Protein AF-A0A3D5BSY5-F1 (afdb_monomer)

Secondary structure (DSSP, 8-state):
--HHHHHHHHHHHHHHHHHHHHHHHTPPP---EE--HHHHHHHHHTT-EEEEEEETTEEEEEETTS-EEEEE----TTHHHHHHHTT-EEEE-------HHHHHHHHHHHHHHHHHHHHHHHHHHHTTTTTTTTTTS-------TTS----GGG--S-HHHHHHHHHHHHHHH-HHHHHHTTPPPP-------STTSSHHHHHHHH-

Radius of gyration: 44.7 Å; Cα contacts (8 Å, |Δi|>4): 140; chains: 1; bounding box: 75×41×116 Å

Nearest PDB structures (foldseek):
  2muy-assembly1_A  TM=9.329E-01  e=2.131E-08  Escherichia coli
  7vhp-assembly1_t  TM=9.626E-01  e=2.340E-07  Escherichia coli
  9cz2-assembly1_I  TM=8.989E-01  e=2.741E-06  Escherichia coli BL21
  7wi3-assembly1_r  TM=7.839E-01  e=9.117E-07  Escherichia coli K-12
  7wi3-assembly1_U  TM=8.131E-01  e=9.117E-07  Escherichia coli K-12

pLDDT: mean 80.89, std 10.86, range [51.25, 92.56]

Mean predicted aligned error: 18.18 Å

Solvent-accessible surface area (backbone atoms only — not comparable to full-atom values): 12546 Å² total; per-residue (Å²): 128,56,72,67,56,54,51,51,54,52,51,53,50,51,53,50,50,50,54,52,50,48,56,66,72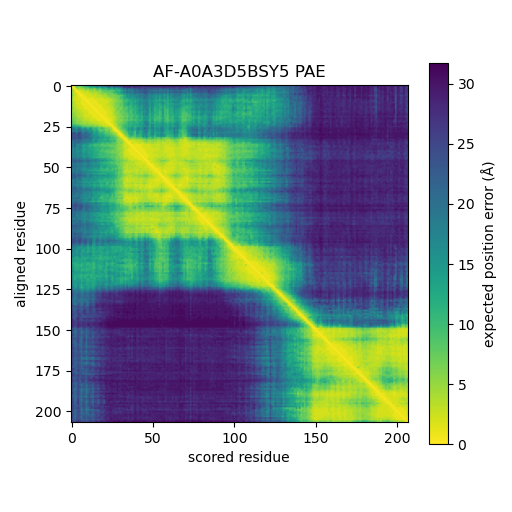,61,59,74,76,79,73,51,56,76,41,54,51,69,56,46,54,51,37,39,76,69,58,42,39,50,36,38,38,42,34,85,54,42,35,38,32,33,32,74,84,74,46,55,35,29,33,54,56,91,78,61,88,61,51,62,61,53,36,56,75,50,71,29,46,78,44,83,44,78,68,81,70,70,55,66,67,58,55,48,48,65,67,40,45,65,56,53,50,49,50,50,53,50,51,54,48,52,58,52,47,70,77,46,65,64,65,75,73,50,77,78,60,78,86,72,76,79,77,64,92,81,74,75,87,50,44,72,84,79,57,80,97,50,65,69,64,48,54,58,49,4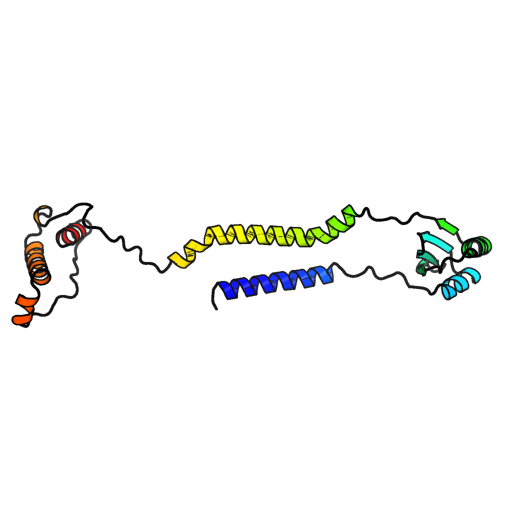8,52,52,49,49,43,72,76,42,48,70,68,43,49,76,74,70,50,79,83,81,90,75,84,86,85,84,78,66,91,88,73,47,61,71,56,54,57,48,30,74,107

Foldseek 3Di:
DPPVVVVVVVVVVVVVVLVVVVVVVPDPDPAQAEDEPVRVLVCLVVLQWAEWEDEPQKIWGAGPVRGIYIYGDPPDPCVVVSNVVSVHHYDYDYHPPPPVVVVVCVVCVSVVVVVVVVVVVVVVCVVVVPPVVCPPDDPPPPPDPPPDQQAPVNADDPVVVVVVLVVLLVCVVCVVVQVVVVHDRDPDDDDDDDPPNCPVSVVSNSD

Sequence (207 aa):
MNSFSKNLVLWAAICMVMIVLFNLFNQPPVPPNDLNYTEFLTKVRQGEVTSVKIQGSRITGVLVNDQRFSSYSPNDPTLVDTLVKNNVQVKAEPEEDAPWYMTVLISWFPMLLLIGVWIFFMRQMQGGGGKAMSFGRSRAKMVTQEETKVTFADVAGVDEAKEELQEIVDFLSNPKKFTRLGGRIPKGVLLVGGPGTGKTLLARAVA

Structure (mmCIF, N/CA/C/O backbone):
data_AF-A0A3D5BSY5-F1
#
_entry.id   AF-A0A3D5BSY5-F1
#
loop_
_atom_site.group_PDB
_atom_site.id
_atom_site.type_symbol
_atom_site.label_atom_id
_atom_site.label_alt_id
_atom_site.label_comp_id
_atom_site.label_asym_id
_atom_site.label_entity_id
_atom_site.label_seq_id
_atom_site.pdbx_PDB_ins_code
_atom_site.Cartn_x
_atom_site.Cartn_y
_atom_site.Cartn_z
_atom_site.occupancy
_atom_site.B_iso_or_equiv
_atom_site.auth_seq_id
_atom_site.auth_comp_id
_atom_site.auth_asym_id
_atom_site.auth_atom_id
_atom_site.pdbx_PDB_model_num
ATOM 1 N N . MET A 1 1 ? 21.288 1.314 -11.456 1.00 56.69 1 MET A N 1
ATOM 2 C CA . MET A 1 1 ? 20.179 0.494 -10.911 1.00 56.69 1 MET A CA 1
ATOM 3 C C . MET A 1 1 ? 19.213 0.137 -12.024 1.00 56.69 1 MET A C 1
ATOM 5 O O . MET A 1 1 ? 18.631 1.042 -12.616 1.00 56.69 1 MET A O 1
ATOM 9 N N . ASN A 1 2 ? 19.089 -1.161 -12.317 1.00 66.00 2 ASN A N 1
ATOM 10 C CA . ASN A 1 2 ? 18.146 -1.712 -13.293 1.00 66.00 2 ASN A CA 1
ATOM 11 C C . ASN A 1 2 ? 16.730 -1.176 -13.024 1.00 66.00 2 ASN A C 1
ATOM 13 O O . ASN A 1 2 ? 16.340 -1.050 -11.862 1.00 66.00 2 ASN A O 1
ATOM 17 N N . SER A 1 3 ? 15.948 -0.887 -14.063 1.00 69.19 3 SER A N 1
ATOM 18 C CA . SER A 1 3 ? 14.538 -0.467 -13.932 1.00 69.19 3 SER A CA 1
ATOM 19 C C . SER A 1 3 ? 13.733 -1.403 -13.020 1.00 69.19 3 SER A C 1
ATOM 21 O O . SER A 1 3 ? 12.944 -0.943 -12.202 1.00 69.19 3 SER A O 1
ATOM 23 N N . PHE A 1 4 ? 14.041 -2.701 -13.067 1.00 68.56 4 PHE A N 1
ATOM 24 C CA . PHE A 1 4 ? 13.512 -3.714 -12.157 1.00 68.56 4 PHE A CA 1
ATOM 25 C C . PHE A 1 4 ? 13.823 -3.427 -10.676 1.00 68.56 4 PHE A C 1
ATOM 27 O O . PHE A 1 4 ? 12.914 -3.393 -9.855 1.00 68.56 4 PHE A O 1
ATOM 34 N N . SER A 1 5 ? 15.085 -3.134 -10.336 1.00 76.31 5 SER A N 1
ATOM 35 C CA . SER A 1 5 ? 15.493 -2.779 -8.963 1.00 76.31 5 SER A CA 1
ATOM 36 C C . SER A 1 5 ? 14.854 -1.478 -8.463 1.00 76.31 5 SER A C 1
ATOM 38 O O . SER A 1 5 ? 14.483 -1.398 -7.299 1.00 76.31 5 SER A O 1
ATOM 40 N N . LYS A 1 6 ? 14.658 -0.476 -9.334 1.00 75.38 6 LYS A N 1
ATOM 41 C CA . LYS A 1 6 ? 13.970 0.776 -8.968 1.00 75.38 6 LYS A CA 1
ATOM 42 C C . LYS A 1 6 ? 12.489 0.542 -8.658 1.00 75.38 6 LYS A C 1
ATOM 44 O O . LYS A 1 6 ? 11.998 1.055 -7.659 1.00 75.38 6 LYS A O 1
ATOM 49 N N . ASN A 1 7 ? 11.807 -0.271 -9.465 1.00 76.31 7 ASN A N 1
ATOM 50 C CA . ASN A 1 7 ? 10.413 -0.639 -9.216 1.00 76.31 7 ASN A CA 1
ATOM 51 C C . ASN A 1 7 ? 10.279 -1.489 -7.947 1.00 76.31 7 ASN A C 1
ATOM 53 O O . ASN A 1 7 ? 9.371 -1.258 -7.159 1.00 76.31 7 ASN A O 1
ATOM 57 N N . LEU A 1 8 ? 11.202 -2.424 -7.712 1.00 83.00 8 LEU A N 1
ATOM 58 C CA . LEU A 1 8 ? 11.186 -3.284 -6.528 1.00 83.00 8 LEU A CA 1
ATOM 59 C C . LEU A 1 8 ? 11.386 -2.484 -5.233 1.00 83.00 8 LEU A C 1
ATOM 61 O O . LEU A 1 8 ? 10.658 -2.698 -4.270 1.00 83.00 8 LEU A O 1
ATOM 65 N N . VAL A 1 9 ? 12.308 -1.515 -5.226 1.00 86.88 9 VAL A N 1
ATOM 66 C CA . VAL A 1 9 ? 12.510 -0.607 -4.083 1.00 86.88 9 VAL A CA 1
ATOM 67 C C . VAL A 1 9 ? 11.277 0.267 -3.837 1.00 86.88 9 VAL A C 1
ATOM 69 O O . VAL A 1 9 ? 10.884 0.454 -2.689 1.00 86.88 9 VAL A O 1
ATOM 72 N N . LEU A 1 10 ? 10.630 0.762 -4.897 1.00 81.44 10 LEU A N 1
ATOM 73 C CA . LEU A 1 10 ? 9.413 1.569 -4.782 1.00 81.44 10 LEU A CA 1
ATOM 74 C C . LEU A 1 10 ? 8.240 0.748 -4.214 1.00 81.44 10 LEU A C 1
ATOM 76 O O . LEU A 1 10 ? 7.544 1.218 -3.318 1.00 81.44 10 LEU A O 1
ATOM 80 N N . TRP A 1 11 ? 8.072 -0.504 -4.650 1.00 78.12 11 TRP A N 1
ATOM 81 C CA . TRP A 1 11 ? 7.083 -1.429 -4.084 1.00 78.12 11 TRP A CA 1
ATOM 82 C C . TRP A 1 11 ? 7.377 -1.798 -2.629 1.00 78.12 11 TRP A C 1
ATOM 84 O O . TRP A 1 11 ? 6.464 -1.798 -1.806 1.00 78.12 11 TRP A O 1
ATOM 94 N N . ALA A 1 12 ? 8.642 -2.056 -2.288 1.00 85.31 12 ALA A N 1
ATOM 95 C CA . ALA A 1 12 ? 9.046 -2.323 -0.910 1.00 85.31 12 ALA A CA 1
ATOM 96 C C . ALA A 1 12 ? 8.740 -1.129 0.011 1.00 85.31 12 ALA A C 1
ATOM 98 O O . ALA A 1 12 ? 8.243 -1.326 1.118 1.00 85.31 12 ALA A O 1
ATOM 99 N N . ALA A 1 13 ? 8.958 0.101 -0.466 1.00 87.25 13 ALA A N 1
ATOM 100 C CA . ALA A 1 13 ? 8.621 1.317 0.269 1.00 87.25 13 ALA A CA 1
ATOM 101 C C . ALA A 1 13 ? 7.104 1.475 0.477 1.00 87.25 13 ALA A C 1
ATOM 103 O O . ALA A 1 13 ? 6.673 1.768 1.588 1.00 87.25 13 ALA A O 1
ATOM 104 N N . ILE A 1 14 ? 6.285 1.224 -0.552 1.00 86.62 14 ILE A N 1
ATOM 105 C CA . ILE A 1 14 ? 4.817 1.277 -0.432 1.00 86.62 14 ILE A CA 1
ATOM 106 C C . ILE A 1 14 ? 4.309 0.233 0.569 1.00 86.62 14 ILE A C 1
ATOM 108 O O . ILE A 1 14 ? 3.511 0.567 1.443 1.00 86.62 14 ILE A O 1
ATOM 112 N N . CYS A 1 15 ? 4.789 -1.012 0.485 1.00 85.38 15 CYS A N 1
ATOM 113 C CA . CYS A 1 15 ? 4.416 -2.066 1.430 1.00 85.38 15 CYS A CA 1
ATOM 114 C C . CYS A 1 15 ? 4.824 -1.713 2.865 1.00 85.38 15 CYS A C 1
ATOM 116 O O . CYS A 1 15 ? 4.037 -1.900 3.788 1.00 85.38 15 CYS A O 1
ATOM 118 N N . MET A 1 16 ? 6.024 -1.159 3.053 1.00 90.00 16 MET A N 1
ATOM 119 C CA . MET A 1 16 ? 6.510 -0.721 4.361 1.00 90.00 16 MET A CA 1
ATOM 120 C C . MET A 1 16 ? 5.631 0.391 4.947 1.00 90.00 16 MET A C 1
ATOM 122 O O . MET A 1 16 ? 5.203 0.284 6.094 1.00 90.00 16 MET A O 1
ATOM 126 N N . VAL A 1 17 ? 5.265 1.397 4.146 1.00 90.19 17 VAL A N 1
ATOM 127 C CA . VAL A 1 17 ? 4.340 2.464 4.565 1.00 90.19 17 VAL A CA 1
ATOM 128 C C . VAL A 1 17 ? 2.963 1.899 4.916 1.00 90.19 17 VAL A C 1
ATOM 130 O O . VAL A 1 17 ? 2.385 2.291 5.924 1.00 90.19 17 VAL A O 1
ATOM 133 N N . MET A 1 18 ? 2.447 0.947 4.139 1.00 83.50 18 MET A N 1
ATOM 134 C CA . MET A 1 18 ? 1.165 0.297 4.420 1.00 83.50 18 MET A CA 1
ATOM 135 C C . MET A 1 18 ? 1.178 -0.526 5.708 1.00 83.50 18 MET A C 1
ATOM 137 O O . MET A 1 18 ? 0.215 -0.464 6.461 1.00 83.50 18 MET A O 1
ATOM 141 N N . ILE A 1 19 ? 2.267 -1.236 6.014 1.00 86.06 19 ILE A N 1
ATOM 142 C CA . ILE A 1 19 ? 2.417 -1.971 7.282 1.00 86.06 19 ILE A CA 1
ATOM 143 C C . ILE A 1 19 ? 2.477 -1.006 8.471 1.00 86.06 19 ILE A C 1
ATOM 145 O O . ILE A 1 19 ? 1.885 -1.278 9.517 1.00 86.06 19 ILE A O 1
ATOM 149 N N . VAL A 1 20 ? 3.171 0.124 8.320 1.00 87.56 20 VAL A N 1
ATOM 150 C CA . VAL A 1 20 ? 3.254 1.163 9.358 1.00 87.56 20 VAL A CA 1
ATOM 151 C C . VAL A 1 20 ? 1.894 1.818 9.575 1.00 87.56 20 VAL A C 1
ATOM 153 O O . VAL A 1 20 ? 1.460 1.941 10.716 1.00 87.56 20 VAL A O 1
ATOM 156 N N . LEU A 1 21 ? 1.190 2.183 8.500 1.00 83.69 21 LEU A N 1
ATOM 157 C CA . LEU A 1 21 ? -0.167 2.717 8.588 1.00 83.69 21 LEU A CA 1
ATOM 158 C C . LEU A 1 21 ? -1.120 1.697 9.203 1.00 83.69 21 LEU A C 1
ATOM 160 O O . LEU A 1 21 ? -1.884 2.052 10.090 1.00 83.69 21 LEU A O 1
ATOM 164 N N . PHE A 1 22 ? -1.039 0.430 8.802 1.00 81.88 22 PHE A N 1
ATOM 165 C CA . PHE A 1 22 ? -1.844 -0.627 9.398 1.00 81.88 22 PHE A CA 1
ATOM 166 C C . PHE A 1 22 ? -1.589 -0.728 10.902 1.00 81.88 22 PHE A C 1
ATOM 168 O O . PHE A 1 22 ? -2.543 -0.700 11.663 1.00 81.88 22 PHE A O 1
ATOM 175 N N . ASN A 1 23 ? -0.331 -0.738 11.353 1.00 82.31 23 ASN A N 1
ATOM 176 C CA . ASN A 1 23 ? -0.006 -0.733 12.785 1.00 82.31 23 ASN A CA 1
ATOM 177 C C . ASN A 1 23 ? -0.490 0.532 13.509 1.00 82.31 23 ASN A C 1
ATOM 179 O O . ASN A 1 23 ? -0.872 0.456 14.673 1.00 82.31 23 ASN A O 1
ATOM 183 N N . LEU A 1 24 ? -0.492 1.684 12.833 1.00 79.56 24 LEU A N 1
ATOM 184 C CA . LEU A 1 24 ? -0.976 2.941 13.403 1.00 79.56 24 LEU A CA 1
ATOM 185 C C . LEU A 1 24 ? -2.503 2.954 13.560 1.00 79.56 24 LEU A C 1
ATOM 187 O O . LEU A 1 24 ? -3.005 3.491 14.542 1.00 79.56 24 LEU A O 1
ATOM 191 N N . PHE A 1 25 ? -3.234 2.355 12.617 1.00 77.38 25 PHE A N 1
ATOM 192 C CA . PHE A 1 25 ? -4.692 2.234 12.671 1.00 77.38 25 PHE A CA 1
ATOM 193 C C . PHE A 1 25 ? -5.167 1.055 13.537 1.00 77.38 25 PHE A C 1
ATOM 195 O O . PHE A 1 25 ? -6.243 1.141 14.120 1.00 77.38 25 PHE A O 1
ATOM 202 N N . ASN A 1 26 ? -4.366 -0.005 13.687 1.00 75.75 26 ASN A N 1
ATOM 203 C CA . ASN A 1 26 ? -4.658 -1.162 14.543 1.00 75.75 26 ASN A CA 1
ATOM 204 C C . ASN A 1 26 ? -4.226 -0.972 16.007 1.00 75.75 26 ASN A C 1
ATOM 206 O O . ASN A 1 26 ? -3.948 -1.957 16.694 1.00 75.75 26 ASN A O 1
ATOM 210 N N . GLN A 1 27 ? -4.170 0.262 16.518 1.00 63.12 27 GLN A N 1
ATOM 211 C CA . GLN A 1 27 ? -3.967 0.454 17.955 1.00 63.12 27 GLN A CA 1
ATOM 212 C C . GLN A 1 27 ? -5.087 -0.276 18.715 1.00 63.12 27 GLN A C 1
ATOM 214 O O . GLN A 1 27 ? -6.262 0.029 18.486 1.00 63.12 27 GLN A O 1
ATOM 219 N N . PRO A 1 28 ? -4.759 -1.246 19.594 1.00 62.03 28 PRO A N 1
ATOM 220 C CA . PRO A 1 28 ? -5.763 -1.887 20.423 1.00 62.03 28 PRO A CA 1
ATOM 221 C C . PRO A 1 28 ? -6.494 -0.791 21.203 1.00 62.03 28 PRO A C 1
ATOM 223 O O . PRO A 1 28 ? -5.818 0.083 21.758 1.00 62.03 28 PRO A O 1
ATOM 226 N N . PRO A 1 29 ? -7.839 -0.786 21.247 1.00 60.00 29 PRO A N 1
ATOM 227 C CA . PRO A 1 29 ? -8.554 0.150 22.099 1.00 60.00 29 PRO A CA 1
ATOM 228 C C . PRO A 1 29 ? -7.995 -0.001 23.512 1.00 60.00 29 PRO A C 1
ATOM 230 O O . PRO A 1 29 ? -7.943 -1.119 24.025 1.00 60.00 29 PRO A O 1
ATOM 233 N N . VAL A 1 30 ? -7.511 1.104 24.094 1.00 58.62 30 VAL A N 1
ATOM 234 C CA . VAL A 1 30 ? -6.933 1.119 25.444 1.00 58.62 30 VAL A CA 1
ATOM 235 C C . VAL A 1 30 ? -7.938 0.424 26.361 1.00 58.62 30 VAL A C 1
ATOM 237 O O . VAL A 1 30 ? -9.058 0.933 26.492 1.00 58.62 30 VAL A O 1
ATOM 240 N N . PRO A 1 31 ? -7.615 -0.759 26.920 1.00 59.62 31 PRO A N 1
ATOM 241 C CA . PRO A 1 31 ? -8.581 -1.476 27.724 1.00 59.62 31 PRO A CA 1
ATOM 242 C C . PRO A 1 31 ? -8.974 -0.575 28.902 1.00 59.62 31 PRO A C 1
ATOM 244 O O . PRO A 1 31 ? -8.095 0.046 29.512 1.00 59.62 31 PRO A O 1
ATOM 247 N N . PRO A 1 32 ? -10.280 -0.446 29.207 1.00 63.25 32 PRO A N 1
ATOM 248 C CA . PRO A 1 32 ? -10.714 0.184 30.446 1.00 63.25 32 PRO A CA 1
ATOM 249 C C . PRO A 1 32 ? -9.963 -0.474 31.597 1.00 63.25 32 PRO A C 1
ATOM 251 O O . PRO A 1 32 ? -9.750 -1.682 31.539 1.00 63.25 32 PRO A O 1
ATOM 254 N N . ASN A 1 33 ? -9.582 0.315 32.601 1.00 76.94 33 ASN A N 1
ATOM 255 C CA . ASN A 1 33 ? -8.790 -0.106 33.756 1.00 76.94 33 ASN A CA 1
ATOM 256 C C . ASN A 1 33 ? -9.142 -1.550 34.180 1.00 76.94 33 ASN A C 1
ATOM 258 O O . ASN A 1 33 ? -10.259 -1.795 34.650 1.00 76.94 33 ASN A O 1
ATOM 262 N N . ASP A 1 34 ? -8.240 -2.497 33.902 1.00 81.56 34 ASP A N 1
ATOM 263 C CA . ASP A 1 34 ? -8.495 -3.926 34.103 1.00 81.56 34 ASP A CA 1
ATOM 264 C C . ASP A 1 34 ? -8.356 -4.217 35.601 1.00 81.56 34 ASP A C 1
ATOM 266 O O . ASP A 1 34 ? -7.267 -4.152 36.172 1.00 81.56 34 ASP A O 1
ATOM 270 N N . LEU A 1 35 ? -9.486 -4.480 36.254 1.00 86.56 35 LEU A N 1
ATOM 271 C CA . LEU A 1 35 ? -9.564 -4.831 37.665 1.00 86.56 35 LEU A CA 1
ATOM 272 C C . LEU A 1 35 ? -9.595 -6.349 37.808 1.00 86.56 35 LEU A C 1
ATOM 274 O O . LEU A 1 35 ? -10.405 -7.040 37.180 1.00 86.56 35 LEU A O 1
ATOM 278 N N . ASN A 1 36 ? -8.772 -6.869 38.714 1.00 90.19 36 ASN A N 1
ATOM 279 C CA . ASN A 1 36 ? -8.837 -8.272 39.104 1.00 90.19 36 ASN A CA 1
ATOM 280 C C . ASN A 1 36 ? -10.229 -8.608 39.660 1.00 90.19 36 ASN A C 1
ATOM 282 O O . ASN A 1 36 ? -10.836 -7.796 40.359 1.00 90.19 36 ASN A O 1
ATOM 286 N N . TYR A 1 37 ? -10.716 -9.829 39.423 1.00 88.50 37 TYR A N 1
ATOM 287 C CA . TYR A 1 37 ? -12.035 -10.269 39.902 1.00 88.50 37 TYR A CA 1
ATOM 288 C C . TYR A 1 37 ? -12.210 -10.076 41.419 1.00 88.50 37 TYR A C 1
ATOM 290 O O . TYR A 1 37 ? -13.237 -9.590 41.893 1.00 88.50 37 TYR A O 1
ATOM 298 N N . THR A 1 38 ? -11.167 -10.390 42.189 1.00 89.75 38 THR A N 1
ATOM 299 C CA . THR A 1 38 ? -11.141 -10.217 43.647 1.00 89.75 38 THR A CA 1
ATOM 300 C C . THR A 1 38 ? -11.220 -8.748 44.063 1.00 89.75 38 THR A C 1
ATOM 302 O O . THR A 1 38 ? -11.917 -8.406 45.020 1.00 89.75 38 THR A O 1
ATOM 305 N N . GLU A 1 39 ? -10.527 -7.864 43.345 1.00 89.56 39 GLU A N 1
ATOM 306 C CA . GLU A 1 39 ? -10.572 -6.421 43.598 1.00 89.56 39 GLU A CA 1
ATOM 307 C C . GLU A 1 39 ? -11.947 -5.861 43.254 1.00 89.56 39 GLU A C 1
ATOM 309 O O . GLU A 1 39 ? -12.519 -5.116 44.044 1.00 89.56 39 GLU A O 1
ATOM 314 N N . PHE A 1 40 ? -12.526 -6.290 42.132 1.00 90.50 40 PHE A N 1
ATOM 315 C CA . PHE A 1 40 ? -13.895 -5.960 41.760 1.00 90.50 40 PHE A CA 1
ATOM 316 C C . PHE A 1 40 ? -14.893 -6.365 42.853 1.00 90.50 40 PHE A C 1
ATOM 318 O O . PHE A 1 40 ? -15.652 -5.519 43.320 1.00 90.50 40 PHE A O 1
ATOM 325 N N . LEU A 1 41 ? -14.854 -7.613 43.333 1.00 89.56 41 LEU A N 1
ATOM 326 C CA . LEU A 1 41 ? -15.720 -8.064 44.428 1.00 89.56 41 LEU A CA 1
ATOM 327 C C . LEU A 1 41 ? -15.525 -7.240 45.705 1.00 89.56 41 LEU A C 1
ATOM 329 O O . LEU A 1 41 ? -16.490 -6.962 46.417 1.00 89.56 41 LEU A O 1
ATOM 333 N N . THR A 1 42 ? -14.287 -6.842 45.997 1.00 91.12 42 THR A N 1
ATOM 334 C CA . THR A 1 42 ? -13.975 -5.990 47.150 1.00 91.12 42 THR A CA 1
ATOM 335 C C . THR A 1 42 ? -14.628 -4.618 46.999 1.00 91.12 42 THR A C 1
ATOM 337 O O . THR A 1 42 ? -15.328 -4.178 47.909 1.00 91.12 42 THR A O 1
ATOM 340 N N . LYS A 1 43 ? -14.506 -3.993 45.823 1.00 89.50 43 LYS A N 1
ATOM 341 C CA . LYS A 1 43 ? -15.128 -2.699 45.512 1.00 89.50 43 LYS A CA 1
ATOM 342 C C . LYS A 1 43 ? -16.654 -2.750 45.492 1.00 89.50 43 LYS A C 1
ATOM 344 O O . LYS A 1 43 ? -17.306 -1.811 45.940 1.00 89.50 43 LYS A O 1
ATOM 349 N N . VAL A 1 44 ? -17.236 -3.862 45.040 1.00 90.69 44 VAL A N 1
ATOM 350 C CA . VAL A 1 44 ? -18.686 -4.110 45.116 1.00 90.69 44 VAL A CA 1
ATOM 351 C C . VAL A 1 44 ? -19.151 -4.146 46.571 1.00 90.69 44 VAL A C 1
ATOM 353 O O . VAL A 1 44 ? -20.126 -3.487 46.914 1.00 90.69 44 VAL A O 1
ATOM 356 N N . ARG A 1 45 ? -18.437 -4.868 47.446 1.00 89.00 45 ARG A N 1
ATOM 357 C CA . ARG A 1 45 ? -18.760 -4.937 48.885 1.00 89.00 45 ARG A CA 1
ATOM 358 C C . ARG A 1 45 ? -18.550 -3.606 49.608 1.00 89.00 45 ARG A C 1
ATOM 360 O O . ARG A 1 45 ? -19.205 -3.354 50.611 1.00 89.00 45 ARG A O 1
ATOM 367 N N . GLN A 1 46 ? -17.634 -2.775 49.118 1.00 90.12 46 GLN A N 1
ATOM 368 C CA . GLN A 1 46 ? -17.396 -1.420 49.622 1.00 90.12 46 GLN A CA 1
ATOM 369 C C . GLN A 1 46 ? -18.431 -0.401 49.116 1.00 90.12 46 GLN A C 1
ATOM 371 O O . GLN A 1 46 ? -18.415 0.742 49.562 1.00 90.12 46 GLN A O 1
ATOM 376 N N . GLY A 1 47 ? -19.336 -0.791 48.210 1.00 88.00 47 GLY A N 1
ATOM 377 C CA . GLY A 1 47 ? -20.332 0.113 47.630 1.00 88.00 47 GLY A CA 1
ATOM 378 C C . GLY A 1 47 ? -19.748 1.117 46.631 1.00 88.00 47 GLY A C 1
ATOM 379 O O . GLY A 1 47 ? -20.392 2.111 46.315 1.00 88.00 47 GLY A O 1
ATOM 380 N N . GLU A 1 48 ? -18.540 0.872 46.114 1.00 89.75 48 GLU A N 1
ATOM 381 C CA . GLU A 1 48 ? -17.874 1.756 45.147 1.00 89.75 48 GLU A CA 1
ATOM 382 C C . GLU A 1 48 ? -18.358 1.545 43.706 1.00 89.75 48 GLU A C 1
ATOM 384 O O . GLU A 1 48 ? -17.928 2.265 42.807 1.00 89.75 48 GLU A O 1
ATOM 389 N N . VAL A 1 49 ? -19.234 0.568 43.455 1.00 90.75 49 VAL A N 1
ATOM 390 C CA . VAL A 1 49 ? -19.705 0.196 42.113 1.00 90.75 49 VAL A CA 1
ATOM 391 C C . VAL A 1 49 ? -21.172 0.578 41.943 1.00 90.75 49 VAL A C 1
ATOM 393 O O . VAL A 1 49 ? -22.024 0.132 42.703 1.00 90.75 49 VAL A O 1
ATOM 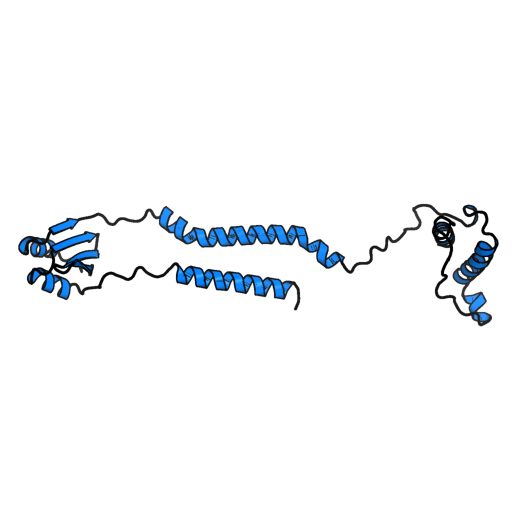396 N N . THR A 1 50 ? -21.480 1.369 40.915 1.00 88.81 50 THR A N 1
ATOM 397 C CA . THR A 1 50 ? -22.843 1.868 40.662 1.00 88.81 50 THR A CA 1
ATOM 398 C C . THR A 1 50 ? -23.609 0.979 39.688 1.00 88.81 50 THR A C 1
ATOM 400 O O . THR A 1 50 ? -24.771 0.639 39.916 1.00 88.81 50 THR A O 1
ATOM 403 N N . SER A 1 51 ? -22.964 0.591 38.588 1.00 88.81 51 SER A N 1
ATOM 404 C CA . SER A 1 51 ? -23.586 -0.243 37.561 1.00 88.81 51 SER A CA 1
ATOM 405 C C . SER A 1 51 ? -22.599 -1.239 36.984 1.00 88.81 51 SER A C 1
ATOM 407 O O . SER A 1 51 ? -21.410 -0.948 36.834 1.00 88.81 51 SER A O 1
ATOM 409 N N . VAL A 1 52 ? -23.116 -2.419 36.664 1.00 90.75 52 VAL A N 1
ATOM 410 C CA . VAL A 1 52 ? -22.368 -3.513 36.065 1.00 90.75 52 VAL A CA 1
ATOM 411 C C . VAL A 1 52 ? -23.145 -4.049 34.874 1.00 90.75 52 VAL A C 1
ATOM 413 O O . VAL A 1 52 ? -24.324 -4.388 34.968 1.00 90.75 52 VAL A O 1
ATOM 416 N N . LYS A 1 53 ? -22.453 -4.149 33.748 1.00 90.38 53 LYS A N 1
ATOM 417 C CA . LYS A 1 53 ? -22.869 -4.865 32.557 1.00 90.38 53 LYS A CA 1
ATOM 418 C C . LYS A 1 53 ? -22.147 -6.201 32.485 1.00 90.38 53 LYS A C 1
ATOM 420 O O . LYS A 1 53 ? -20.919 -6.246 32.570 1.00 90.38 53 LYS A O 1
ATOM 425 N N . ILE A 1 54 ? -22.912 -7.268 32.306 1.00 87.75 54 ILE A N 1
ATOM 426 C CA . ILE A 1 54 ? -22.390 -8.625 32.147 1.00 87.75 54 ILE A CA 1
ATOM 427 C C . ILE A 1 54 ? -22.636 -9.046 30.697 1.00 87.75 54 ILE A C 1
ATOM 429 O O . ILE A 1 54 ? -23.786 -9.056 30.256 1.00 87.75 54 ILE A O 1
ATOM 433 N N . GLN A 1 55 ? -21.554 -9.357 29.980 1.00 87.00 55 GLN A N 1
ATOM 434 C CA . GLN A 1 55 ? -21.540 -9.846 28.599 1.00 87.00 55 GLN A CA 1
ATOM 435 C C . GLN A 1 55 ? -20.697 -11.127 28.557 1.00 87.00 55 GLN A C 1
ATOM 437 O O . GLN A 1 55 ? -19.467 -11.068 28.610 1.00 87.00 55 GLN A O 1
ATOM 442 N N . GLY A 1 56 ? -21.357 -12.289 28.551 1.00 83.44 56 GLY A N 1
ATOM 443 C CA . GLY A 1 56 ? -20.683 -13.589 28.631 1.00 83.44 56 GLY A CA 1
ATOM 444 C C . GLY A 1 56 ? -19.809 -13.709 29.886 1.00 83.44 56 GLY A C 1
ATOM 445 O O . GLY A 1 56 ? -20.316 -13.705 31.007 1.00 83.44 56 GLY A O 1
ATOM 446 N N . SER A 1 57 ? -18.489 -13.798 29.700 1.00 84.88 57 SER A N 1
ATOM 447 C CA . SER A 1 57 ? -17.495 -13.848 30.795 1.00 84.88 57 SER A CA 1
ATOM 448 C C . SER A 1 57 ? -16.919 -12.479 31.185 1.00 84.88 57 SER A C 1
ATOM 450 O O . SER A 1 57 ? -16.234 -12.361 32.209 1.00 84.88 57 SER A O 1
ATOM 452 N N . ARG A 1 58 ? -17.195 -11.440 30.386 1.00 86.75 58 ARG A N 1
ATOM 453 C CA . ARG A 1 58 ? -16.681 -10.084 30.575 1.00 86.75 58 ARG A CA 1
ATOM 454 C C . ARG A 1 58 ? -17.660 -9.239 31.385 1.00 86.75 58 ARG A C 1
ATOM 456 O O . ARG A 1 58 ? -18.849 -9.139 31.085 1.00 86.75 58 ARG A O 1
ATOM 463 N N . ILE A 1 59 ? -17.124 -8.582 32.402 1.00 88.19 59 ILE A N 1
ATOM 464 C CA . ILE A 1 59 ? -17.823 -7.648 33.276 1.00 88.19 59 ILE A CA 1
ATOM 465 C C . ILE A 1 59 ? -17.284 -6.257 32.978 1.00 88.19 59 ILE A C 1
ATOM 467 O O . ILE A 1 59 ? -16.087 -6.008 33.095 1.00 88.19 59 ILE A O 1
ATOM 471 N N . THR A 1 60 ? -18.159 -5.328 32.618 1.00 88.81 60 THR A N 1
ATOM 472 C CA . THR A 1 60 ? -17.799 -3.911 32.513 1.00 88.81 60 THR A CA 1
ATOM 473 C C . THR A 1 60 ? -18.674 -3.104 33.446 1.00 88.81 60 THR A C 1
ATOM 475 O O . THR A 1 60 ? -19.855 -3.390 33.594 1.00 88.81 60 THR A O 1
ATOM 478 N N . GLY A 1 61 ? -18.115 -2.110 34.119 1.00 88.50 61 GLY A N 1
ATOM 479 C CA . GLY A 1 61 ? -18.879 -1.353 35.100 1.00 88.50 61 GLY A CA 1
ATOM 480 C C . GLY A 1 61 ? -18.388 0.066 35.270 1.00 88.50 61 GLY A C 1
ATOM 481 O O . GLY A 1 61 ? -17.346 0.457 34.739 1.00 88.50 61 GLY A O 1
ATOM 482 N N . VAL A 1 62 ? -19.179 0.833 36.010 1.00 89.75 62 VAL A N 1
ATOM 483 C CA . VAL A 1 62 ? -18.876 2.215 36.377 1.00 89.75 62 VAL A CA 1
ATOM 484 C C . VAL A 1 62 ? -18.789 2.295 37.895 1.00 89.75 62 VAL A C 1
ATOM 486 O O . VAL A 1 62 ? -19.702 1.861 38.606 1.00 89.75 62 VAL A O 1
ATOM 489 N N . LEU A 1 63 ? -17.657 2.803 38.373 1.00 89.00 63 LEU A N 1
ATOM 490 C CA . LEU A 1 63 ? -17.427 3.128 39.776 1.00 89.00 63 LEU A CA 1
ATOM 491 C C . LEU A 1 63 ? -18.138 4.441 40.136 1.00 89.00 63 LEU A C 1
ATOM 493 O O . LEU A 1 63 ? -18.431 5.257 39.268 1.00 89.00 63 LEU A O 1
ATOM 497 N N . VAL A 1 64 ? -18.346 4.686 41.427 1.00 88.25 64 VAL A N 1
ATOM 498 C CA . VAL A 1 64 ? -18.962 5.919 41.959 1.00 88.25 64 VAL A CA 1
ATOM 499 C C . VAL A 1 64 ? -18.210 7.193 41.534 1.00 88.25 64 VAL A C 1
ATOM 501 O O . VAL A 1 64 ? -18.787 8.273 41.495 1.00 88.25 64 VAL A O 1
ATOM 504 N N . ASN A 1 65 ? -16.929 7.079 41.178 1.00 87.50 65 ASN A N 1
ATOM 505 C CA . ASN A 1 65 ? -16.087 8.173 40.691 1.00 87.50 65 ASN A CA 1
ATOM 506 C C . ASN A 1 65 ? -16.105 8.350 39.153 1.00 87.50 65 ASN A C 1
ATOM 508 O O . ASN A 1 65 ? -15.164 8.922 38.604 1.00 87.50 65 ASN A O 1
ATOM 512 N N . ASP A 1 66 ? -17.116 7.813 38.462 1.00 84.06 66 ASP A N 1
ATOM 513 C CA . ASP A 1 66 ? -17.256 7.791 36.995 1.00 84.06 66 ASP A CA 1
ATOM 514 C C . ASP A 1 66 ? -16.139 7.045 36.236 1.00 84.06 66 ASP A C 1
ATOM 516 O O . ASP A 1 66 ? -16.080 7.063 35.000 1.00 84.06 66 ASP A O 1
ATOM 520 N N . GLN A 1 67 ? -15.261 6.316 36.935 1.00 86.56 67 GLN A N 1
ATOM 521 C CA . GLN A 1 67 ? -14.249 5.495 36.278 1.00 86.56 67 GLN A CA 1
ATOM 522 C C . GLN A 1 67 ? -14.858 4.197 35.754 1.00 86.56 67 GLN A C 1
ATOM 524 O O . GLN A 1 67 ? -15.509 3.438 36.476 1.00 86.56 67 GLN A O 1
ATOM 529 N N . ARG A 1 68 ? -14.595 3.919 34.475 1.00 89.62 68 ARG A N 1
ATOM 530 C CA . ARG A 1 68 ? -14.962 2.654 33.840 1.00 89.62 68 ARG A CA 1
ATOM 531 C C . ARG A 1 68 ? -13.899 1.610 34.122 1.00 89.62 68 ARG A C 1
ATOM 533 O O . ARG A 1 68 ? -12.708 1.882 33.969 1.00 89.62 68 ARG A O 1
ATOM 540 N N . PHE A 1 69 ? -14.343 0.413 34.464 1.00 88.75 69 PHE A N 1
ATOM 541 C CA . PHE A 1 69 ? -13.466 -0.730 34.656 1.00 88.75 69 PHE A CA 1
ATOM 542 C C . PHE A 1 69 ? -13.941 -1.930 33.849 1.00 88.75 69 PHE A C 1
ATOM 544 O O . PHE A 1 69 ? -15.109 -2.032 33.459 1.00 88.75 69 PHE A O 1
ATOM 551 N N . SER A 1 70 ? -13.004 -2.838 33.620 1.00 89.19 70 SER A N 1
ATOM 552 C CA . SER A 1 70 ? -13.226 -4.131 32.995 1.00 89.19 70 SER A CA 1
ATOM 553 C C . SER A 1 70 ? -12.727 -5.218 33.941 1.00 89.19 70 SER A C 1
ATOM 555 O O . SER A 1 70 ? -11.722 -5.040 34.617 1.00 89.19 70 SER A O 1
ATOM 557 N N . SER A 1 71 ? -13.454 -6.323 34.042 1.00 89.25 71 SER A N 1
ATOM 558 C CA . SER A 1 71 ? -13.048 -7.500 34.803 1.00 89.25 71 SER A CA 1
ATOM 559 C C . SER A 1 71 ? -13.598 -8.758 34.136 1.00 89.25 71 SER A C 1
ATOM 561 O O . SER A 1 71 ? -14.501 -8.686 33.302 1.00 89.25 71 SER A O 1
ATOM 563 N N . TYR A 1 72 ? -13.073 -9.921 34.501 1.00 88.69 72 TYR A N 1
ATOM 564 C CA . TYR A 1 72 ? -13.513 -11.213 33.979 1.00 88.69 72 TYR A CA 1
ATOM 565 C C . TYR A 1 72 ? -13.953 -12.111 35.131 1.00 88.69 72 TYR A C 1
ATOM 567 O O . TYR A 1 72 ? -13.225 -12.255 36.114 1.00 88.69 72 TYR A O 1
ATOM 575 N N . SER A 1 73 ? -15.143 -12.710 35.027 1.00 85.06 73 SER A N 1
ATOM 576 C CA . SER A 1 73 ? -15.635 -13.641 36.049 1.00 85.06 73 SER A CA 1
ATOM 577 C C . SER A 1 73 ? -15.208 -15.074 35.737 1.00 85.06 73 SER A C 1
ATOM 579 O O . SER A 1 73 ? -15.471 -15.552 34.631 1.00 85.06 73 SER A O 1
ATOM 581 N N . PRO A 1 74 ? -14.633 -15.810 36.706 1.00 80.44 74 PRO A N 1
ATOM 582 C CA . PRO A 1 74 ? -14.352 -17.238 36.585 1.00 80.44 74 PRO A CA 1
ATOM 583 C C . PRO A 1 74 ? -15.620 -18.097 36.777 1.00 80.44 74 PRO A C 1
ATOM 585 O O . PRO A 1 74 ? -15.590 -19.099 37.485 1.00 80.44 74 PRO A O 1
ATOM 588 N N . ASN A 1 75 ? -16.732 -17.705 36.143 1.00 79.50 75 ASN A N 1
ATOM 589 C CA . ASN A 1 75 ? -18.026 -18.393 36.174 1.00 79.50 75 ASN A CA 1
ATOM 590 C C . ASN A 1 75 ? -18.560 -18.641 37.602 1.00 79.50 75 ASN A C 1
ATOM 592 O O . ASN A 1 75 ? -18.821 -19.776 37.999 1.00 79.50 75 ASN A O 1
ATOM 596 N N . ASP A 1 76 ? -18.685 -17.566 38.385 1.00 82.50 76 ASP A N 1
ATOM 597 C CA . ASP A 1 76 ? -19.148 -17.600 39.778 1.00 82.50 76 ASP A CA 1
ATOM 598 C C . ASP A 1 76 ? -20.685 -17.471 39.873 1.00 82.50 76 ASP A C 1
ATOM 600 O O . ASP A 1 76 ? -21.228 -16.397 39.584 1.00 82.50 76 ASP A O 1
ATOM 604 N N . PRO A 1 77 ? -21.409 -18.512 40.330 1.00 82.94 77 PRO A N 1
ATOM 605 C CA . PRO A 1 77 ? -22.867 -18.481 40.463 1.00 82.94 77 PRO A CA 1
ATOM 606 C C . PRO A 1 77 ? -23.371 -17.463 41.495 1.00 82.94 77 PRO A C 1
ATOM 608 O O . PRO A 1 77 ? -24.521 -17.040 41.428 1.00 82.94 77 PRO A O 1
ATOM 611 N N . THR A 1 78 ? -22.531 -17.065 42.455 1.00 84.56 78 THR A N 1
ATOM 612 C CA . THR A 1 78 ? -22.916 -16.186 43.575 1.00 84.56 78 THR A CA 1
ATOM 613 C C . THR A 1 78 ? -22.721 -14.699 43.277 1.00 84.56 78 THR A C 1
ATOM 615 O O . THR A 1 78 ? -23.062 -13.831 44.092 1.00 84.56 78 THR A O 1
ATOM 618 N N . LEU A 1 79 ? -22.182 -14.378 42.099 1.00 85.94 79 LEU A N 1
ATOM 619 C CA . LEU A 1 79 ? -21.851 -13.016 41.708 1.00 85.94 79 LEU A CA 1
ATOM 620 C C . LEU A 1 79 ? -23.091 -12.119 41.632 1.00 85.94 79 LEU A C 1
ATOM 622 O O . LEU A 1 79 ? -23.094 -11.018 42.184 1.00 85.94 79 LEU A O 1
ATOM 626 N N . VAL A 1 80 ? -24.149 -12.592 40.970 1.00 85.94 80 VAL A N 1
ATOM 627 C CA . VAL A 1 80 ? -25.388 -11.822 40.786 1.00 85.94 80 VAL A CA 1
ATOM 628 C C . VAL A 1 80 ? -26.037 -11.532 42.138 1.00 85.94 80 VAL A C 1
ATOM 630 O O . VAL A 1 80 ? -26.390 -10.387 42.414 1.00 85.94 80 VAL A O 1
ATOM 633 N N . ASP A 1 81 ? -26.088 -12.527 43.025 1.00 87.06 81 ASP A N 1
ATOM 634 C CA . ASP A 1 81 ? -26.610 -12.363 44.385 1.00 87.06 81 ASP A CA 1
ATOM 635 C C . ASP A 1 81 ? -25.817 -11.321 45.179 1.00 87.06 81 ASP A C 1
ATOM 637 O O . ASP A 1 81 ? -26.390 -10.513 45.911 1.00 87.06 81 ASP A O 1
ATOM 641 N N . THR A 1 82 ? -24.490 -11.315 45.028 1.00 86.06 82 THR A N 1
ATOM 642 C CA . THR A 1 82 ? -23.610 -10.345 45.691 1.00 86.06 82 THR A CA 1
ATOM 643 C C . THR A 1 82 ? -23.838 -8.930 45.159 1.00 86.06 82 THR A C 1
ATOM 645 O O . THR A 1 82 ? -23.862 -7.983 45.944 1.00 86.06 82 THR A O 1
ATOM 648 N N . LEU A 1 83 ? -24.051 -8.769 43.853 1.00 87.62 83 LEU A N 1
ATOM 649 C CA . LEU A 1 83 ? -24.330 -7.472 43.232 1.00 87.62 83 LEU A CA 1
ATOM 650 C C . LEU A 1 83 ? -25.692 -6.914 43.662 1.00 87.62 83 LEU A C 1
ATOM 652 O O . LEU A 1 83 ? -25.780 -5.754 44.063 1.00 87.62 83 LEU A O 1
ATOM 656 N N . VAL A 1 84 ? -26.730 -7.755 43.662 1.00 86.75 84 VAL A N 1
ATOM 657 C CA . VAL A 1 84 ? -28.086 -7.368 44.080 1.00 86.75 84 VAL A CA 1
ATOM 658 C C . VAL A 1 84 ? -28.119 -6.996 45.564 1.00 86.75 84 VAL A C 1
ATOM 660 O O . VAL A 1 84 ? -28.696 -5.971 45.923 1.00 86.75 84 VAL A O 1
ATOM 663 N N . LYS A 1 85 ? -27.440 -7.761 46.434 1.00 89.81 85 LYS A N 1
ATOM 664 C CA . LYS A 1 85 ? -27.335 -7.447 47.873 1.00 89.81 85 LYS A CA 1
ATOM 665 C C . LYS A 1 85 ? -26.665 -6.101 48.156 1.00 89.81 85 LYS A C 1
ATOM 667 O O . LYS A 1 85 ? -26.992 -5.471 49.155 1.00 89.81 85 LYS A O 1
ATOM 672 N N . ASN A 1 86 ? -25.744 -5.667 47.296 1.00 89.00 86 ASN A N 1
ATOM 673 C CA . ASN A 1 86 ? -25.035 -4.391 47.431 1.00 89.00 86 ASN A CA 1
ATOM 674 C C . ASN A 1 86 ? -25.686 -3.252 46.619 1.00 89.00 86 ASN A C 1
ATOM 676 O O . ASN A 1 86 ? -25.055 -2.222 46.411 1.00 89.00 86 ASN A O 1
ATOM 680 N N . ASN A 1 87 ? -26.945 -3.407 46.182 1.00 84.94 87 ASN A N 1
ATOM 681 C CA . ASN A 1 87 ? -27.699 -2.408 45.408 1.00 84.94 87 ASN A CA 1
ATOM 682 C C . ASN A 1 87 ? -27.019 -1.969 44.094 1.00 84.94 87 ASN A C 1
ATOM 684 O O . ASN A 1 87 ? -27.220 -0.847 43.629 1.00 84.94 87 ASN A O 1
ATOM 688 N N . VAL A 1 88 ? -26.231 -2.847 43.472 1.00 89.06 88 VAL A N 1
ATOM 689 C CA . VAL A 1 88 ? -25.591 -2.562 42.183 1.00 89.06 88 VAL A CA 1
ATOM 690 C C . VAL A 1 88 ? -26.583 -2.817 41.049 1.00 89.06 88 VAL A C 1
ATOM 692 O O . VAL A 1 88 ? -27.222 -3.869 40.998 1.00 89.06 88 VAL A O 1
ATOM 695 N N . GLN A 1 89 ? -26.701 -1.883 40.102 1.00 86.25 89 GLN A N 1
ATOM 696 C CA . GLN A 1 89 ? -27.547 -2.088 38.923 1.00 86.25 89 GLN A CA 1
ATOM 697 C C . GLN A 1 89 ? -26.892 -3.090 37.969 1.00 86.25 89 GLN A C 1
ATOM 699 O O . GLN A 1 89 ? -25.844 -2.800 37.388 1.00 86.25 89 GLN A O 1
ATOM 704 N N . VAL A 1 90 ? -27.513 -4.257 37.791 1.00 87.62 90 VAL A N 1
ATOM 705 C CA . VAL A 1 90 ? -27.024 -5.312 36.894 1.00 87.62 90 VAL A CA 1
ATOM 706 C C . VAL A 1 90 ? -27.780 -5.257 35.571 1.00 87.62 90 VAL A C 1
ATOM 708 O O . VAL A 1 90 ? -29.001 -5.403 35.540 1.00 87.62 90 VAL A O 1
ATOM 711 N N . LYS A 1 91 ? -27.051 -5.082 34.467 1.00 87.94 91 LYS A N 1
ATOM 712 C CA . LYS A 1 91 ? -27.588 -5.165 33.107 1.00 87.94 91 LYS A CA 1
ATOM 713 C C . LYS A 1 91 ? -26.948 -6.345 32.377 1.00 87.94 91 LYS A C 1
ATOM 715 O O . LYS A 1 91 ? -25.746 -6.345 32.130 1.00 87.94 91 LYS A O 1
ATOM 720 N N . ALA A 1 92 ? -27.747 -7.348 32.034 1.00 81.94 92 ALA A N 1
ATOM 721 C CA . ALA A 1 92 ? -27.306 -8.432 31.164 1.00 81.94 92 ALA A CA 1
ATOM 722 C C . ALA A 1 92 ? -27.523 -8.011 29.705 1.00 81.94 92 ALA A C 1
ATOM 724 O O . ALA A 1 92 ? -28.648 -7.703 29.311 1.00 81.94 92 ALA A O 1
ATOM 725 N N . GLU A 1 93 ? -26.449 -7.966 28.922 1.00 81.75 93 GLU A N 1
ATOM 726 C CA . GLU A 1 93 ? -26.509 -7.769 27.472 1.00 81.75 93 GLU A CA 1
ATOM 727 C C . GLU A 1 93 ? -25.940 -9.042 26.818 1.00 81.75 93 GLU A C 1
ATOM 729 O O . GLU A 1 93 ? -24.952 -9.584 27.322 1.00 81.75 93 GLU A O 1
ATOM 734 N N . PRO A 1 94 ? -26.562 -9.572 25.747 1.00 75.00 94 PRO A N 1
ATOM 735 C CA . PRO A 1 94 ? -25.950 -10.657 24.987 1.00 75.00 94 PRO A CA 1
ATOM 736 C C . PRO A 1 94 ? -24.590 -10.191 24.449 1.00 75.00 94 PRO A C 1
ATOM 738 O O . PRO A 1 94 ? -24.404 -8.996 24.206 1.00 75.00 94 PRO A O 1
ATOM 741 N N . GLU A 1 95 ? -23.639 -11.114 24.283 1.00 69.69 95 GLU A N 1
ATOM 742 C CA . GLU A 1 95 ? -22.402 -10.802 23.563 1.00 69.69 95 GLU A CA 1
ATOM 743 C C . GLU A 1 95 ? -22.791 -10.283 22.172 1.00 69.69 95 GLU A C 1
ATOM 745 O O . GLU A 1 95 ? -23.434 -10.983 21.387 1.00 69.69 95 GLU A O 1
ATOM 750 N N . GLU A 1 96 ? -22.481 -9.010 21.901 1.00 68.00 96 GLU A N 1
ATOM 751 C CA . GLU A 1 96 ? -22.571 -8.450 20.556 1.00 68.00 96 GLU A CA 1
ATOM 752 C C . GLU A 1 96 ? -21.449 -9.082 19.736 1.00 68.00 96 GLU A C 1
ATOM 754 O O . GLU A 1 96 ? -20.372 -8.512 19.554 1.00 68.00 96 GLU A O 1
ATOM 759 N N . ASP A 1 97 ? -21.701 -10.296 19.254 1.00 67.69 97 ASP A N 1
ATOM 760 C CA . ASP A 1 97 ? -20.900 -10.890 18.204 1.00 67.69 97 ASP A CA 1
ATOM 761 C C . ASP A 1 97 ? -21.059 -9.996 16.980 1.00 67.69 97 ASP A C 1
ATOM 763 O O . ASP A 1 97 ? -22.088 -10.011 16.293 1.00 67.69 97 ASP A O 1
ATOM 767 N N . ALA A 1 98 ? -20.038 -9.177 16.713 1.00 72.75 98 ALA A N 1
ATOM 768 C CA . ALA A 1 98 ? -19.925 -8.504 15.434 1.00 72.75 98 ALA A CA 1
ATOM 769 C C . ALA A 1 98 ? -20.137 -9.578 14.356 1.00 72.75 98 ALA A C 1
ATOM 771 O O . ALA A 1 98 ? -19.425 -10.591 14.376 1.00 72.75 98 ALA A O 1
ATOM 772 N N . PRO A 1 99 ? -21.118 -9.414 13.446 1.00 83.81 99 PRO A N 1
ATOM 773 C CA . PRO A 1 99 ? -21.423 -10.457 12.490 1.00 83.81 99 PRO A CA 1
ATOM 774 C C . PRO A 1 99 ? -20.142 -10.837 11.759 1.00 83.81 99 PRO A C 1
ATOM 776 O O . PRO A 1 99 ? -19.445 -9.962 11.244 1.00 83.81 99 PRO A O 1
ATOM 779 N N . TRP A 1 100 ? -19.802 -12.126 11.748 1.00 79.44 100 TRP A N 1
ATOM 780 C CA . TRP A 1 100 ? -18.490 -12.609 11.301 1.00 79.44 100 TRP A CA 1
ATOM 781 C C . TRP A 1 100 ? -18.080 -12.054 9.924 1.00 79.44 100 TRP A C 1
ATOM 783 O O . TRP A 1 100 ? -16.904 -11.796 9.674 1.00 79.44 100 TRP A O 1
ATOM 793 N N . TYR A 1 101 ? -19.055 -11.796 9.046 1.00 82.69 101 TYR A N 1
ATOM 794 C CA . TYR A 1 101 ? -18.849 -11.193 7.732 1.00 82.69 101 TYR A CA 1
ATOM 795 C C . TYR A 1 101 ? -18.386 -9.728 7.788 1.00 82.69 101 TYR A C 1
ATOM 797 O O . TYR A 1 101 ? -17.597 -9.325 6.938 1.00 82.69 101 TYR A O 1
ATOM 805 N N . MET A 1 102 ? -18.823 -8.929 8.771 1.00 81.94 102 MET A N 1
ATOM 806 C CA . MET A 1 102 ? -18.333 -7.558 8.966 1.00 81.94 102 MET A CA 1
ATOM 807 C C . MET A 1 102 ? -16.877 -7.571 9.426 1.00 81.94 102 MET A C 1
ATOM 809 O O . MET A 1 102 ? -16.066 -6.824 8.883 1.00 81.94 102 MET A O 1
ATOM 813 N N . THR A 1 103 ? -16.521 -8.465 10.352 1.00 82.00 103 THR A N 1
ATOM 814 C CA . THR A 1 103 ? -15.135 -8.644 10.812 1.00 82.00 103 THR A CA 1
ATOM 815 C C . THR A 1 103 ? -14.222 -9.081 9.666 1.00 82.00 103 THR A C 1
ATOM 817 O O . THR A 1 103 ? -13.155 -8.499 9.472 1.00 82.00 103 THR A O 1
ATOM 820 N N . VAL A 1 104 ? -14.656 -10.052 8.852 1.00 84.44 104 VAL A N 1
ATOM 821 C CA . VAL A 1 104 ? -13.911 -10.500 7.664 1.00 84.44 104 VAL A CA 1
ATOM 822 C C . VAL A 1 104 ? -13.775 -9.373 6.642 1.00 84.44 104 VAL A C 1
ATOM 824 O O . VAL A 1 104 ? -12.674 -9.142 6.155 1.00 84.44 104 VAL A O 1
ATOM 827 N N . LEU A 1 105 ? -14.845 -8.627 6.349 1.00 85.81 105 LEU A N 1
ATOM 828 C CA . LEU A 1 105 ? -14.808 -7.527 5.383 1.00 85.81 105 LEU A CA 1
ATOM 829 C C . LEU A 1 105 ? -13.872 -6.402 5.834 1.00 85.81 105 LEU A C 1
ATOM 831 O O . LEU A 1 105 ? -13.060 -5.949 5.035 1.00 85.81 105 LEU A O 1
ATOM 835 N N . ILE A 1 106 ? -13.932 -5.983 7.101 1.00 83.88 106 ILE A N 1
ATOM 836 C CA . ILE A 1 106 ? -13.053 -4.936 7.652 1.00 83.88 106 ILE A CA 1
ATOM 837 C C . ILE A 1 106 ? -11.594 -5.408 7.671 1.00 83.88 106 ILE A C 1
ATOM 839 O O . ILE A 1 106 ? -10.699 -4.653 7.299 1.00 83.88 106 ILE A O 1
ATOM 843 N N . SER A 1 107 ? -11.348 -6.667 8.045 1.00 81.81 107 SER A N 1
ATOM 844 C CA . SER A 1 107 ? -10.003 -7.249 8.071 1.00 81.81 107 SER A CA 1
ATOM 845 C C . SER A 1 107 ? -9.409 -7.431 6.667 1.00 81.81 107 SER A C 1
ATOM 847 O O . SER A 1 107 ? -8.216 -7.205 6.466 1.00 81.81 107 SER A O 1
ATOM 849 N N . TRP A 1 108 ? -10.228 -7.806 5.681 1.00 86.56 108 TRP A N 1
ATOM 850 C CA . TRP A 1 108 ? -9.777 -8.085 4.316 1.00 86.56 108 TRP A CA 1
ATOM 851 C C . TRP A 1 108 ? -9.804 -6.860 3.406 1.00 86.56 108 TRP A C 1
ATOM 853 O O . TRP A 1 108 ? -9.115 -6.862 2.389 1.00 86.56 108 TRP A O 1
ATOM 863 N N . PHE A 1 109 ? -10.548 -5.806 3.746 1.00 88.19 109 PHE A N 1
ATOM 864 C CA . PHE A 1 109 ? -10.628 -4.584 2.945 1.00 88.19 109 PHE A CA 1
ATOM 865 C C . PHE A 1 109 ? -9.246 -3.977 2.636 1.00 88.19 109 PHE A C 1
ATOM 867 O O . PHE A 1 109 ? -8.978 -3.735 1.455 1.00 88.19 109 PHE A O 1
ATOM 874 N N . PRO A 1 110 ? -8.321 -3.811 3.607 1.00 83.62 110 PRO A N 1
ATOM 875 C CA . PRO A 1 110 ? -6.967 -3.337 3.320 1.00 83.62 110 PRO A CA 1
ATOM 876 C C . PRO A 1 110 ? -6.217 -4.245 2.335 1.00 83.62 110 PRO A C 1
ATOM 878 O O . PRO A 1 110 ? -5.565 -3.758 1.411 1.00 83.62 110 PRO A O 1
ATOM 881 N N . MET A 1 111 ? -6.350 -5.567 2.485 1.00 85.44 111 MET A N 1
ATOM 882 C CA . MET A 1 111 ? -5.695 -6.548 1.615 1.00 85.44 111 MET A CA 1
ATOM 883 C C . MET A 1 111 ? -6.268 -6.518 0.192 1.00 85.44 111 MET A C 1
ATOM 885 O O . MET A 1 111 ? -5.517 -6.506 -0.782 1.00 85.44 111 MET A O 1
ATOM 889 N N . LEU A 1 112 ? -7.594 -6.458 0.051 1.00 88.06 112 LEU A N 1
ATOM 890 C 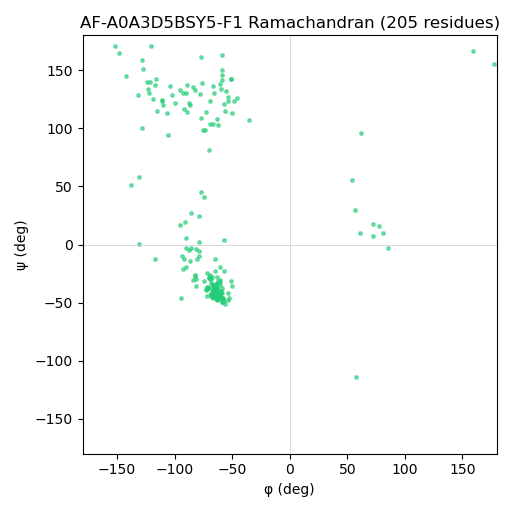CA . LEU A 1 112 ? -8.274 -6.379 -1.242 1.00 88.06 112 LEU A CA 1
ATOM 891 C C . LEU A 1 112 ? -7.963 -5.069 -1.968 1.00 88.06 112 LEU A C 1
ATOM 893 O O . LEU A 1 112 ? -7.745 -5.086 -3.179 1.00 88.06 112 LEU A O 1
ATOM 897 N N . LEU A 1 113 ? -7.882 -3.950 -1.244 1.00 88.19 113 LEU A N 1
ATOM 898 C CA . LEU A 1 113 ? -7.467 -2.663 -1.801 1.00 88.19 113 LEU A CA 1
ATOM 899 C C . LEU A 1 113 ? -6.029 -2.739 -2.325 1.00 88.19 113 LEU A C 1
ATOM 901 O O . LEU A 1 113 ? -5.774 -2.335 -3.459 1.00 88.19 113 LEU A O 1
ATOM 905 N N . LEU A 1 114 ? -5.107 -3.320 -1.551 1.00 84.06 114 LEU A N 1
ATOM 906 C CA . LEU A 1 114 ? -3.726 -3.548 -1.984 1.00 84.06 114 LEU A CA 1
ATOM 907 C C . LEU A 1 114 ? -3.645 -4.424 -3.236 1.00 84.06 114 LEU A C 1
ATOM 909 O O . LEU A 1 114 ? -2.937 -4.070 -4.177 1.00 84.06 114 LEU A O 1
ATOM 913 N N . ILE A 1 115 ? -4.395 -5.529 -3.282 1.00 87.81 115 ILE A N 1
ATOM 914 C CA . ILE A 1 115 ? -4.469 -6.408 -4.459 1.00 87.81 115 ILE A CA 1
ATOM 915 C C . ILE A 1 115 ? -5.049 -5.650 -5.660 1.00 87.81 115 ILE A C 1
ATOM 917 O O . ILE A 1 115 ? -4.521 -5.757 -6.765 1.00 87.81 115 ILE A O 1
ATOM 921 N N . GLY A 1 116 ? -6.099 -4.850 -5.465 1.00 90.00 116 GLY A N 1
ATOM 922 C CA . GLY A 1 116 ? -6.711 -4.046 -6.522 1.00 90.00 116 GLY A CA 1
ATOM 923 C C . GLY A 1 116 ? -5.745 -3.015 -7.107 1.00 90.00 116 GLY A C 1
ATOM 924 O O . GLY A 1 116 ? -5.606 -2.915 -8.327 1.00 90.00 116 GLY A O 1
ATOM 925 N N . VAL A 1 117 ? -5.017 -2.300 -6.247 1.00 85.56 117 VAL A N 1
ATOM 926 C CA . VAL A 1 117 ? -3.969 -1.351 -6.650 1.00 85.56 117 VAL A CA 1
ATOM 927 C C . VAL A 1 117 ? -2.814 -2.076 -7.346 1.00 85.56 117 VAL A C 1
ATOM 929 O O . VAL A 1 117 ? -2.352 -1.630 -8.397 1.00 85.56 117 VAL A O 1
ATOM 932 N N . TRP A 1 118 ? -2.389 -3.232 -6.830 1.00 82.38 118 TRP A N 1
ATOM 933 C CA . TRP A 1 118 ? -1.381 -4.087 -7.458 1.00 82.38 118 TRP A CA 1
ATOM 934 C C . TRP A 1 118 ? -1.783 -4.511 -8.875 1.00 82.38 118 TRP A C 1
ATOM 936 O O . TRP A 1 118 ? -1.012 -4.337 -9.820 1.00 82.38 118 TRP A O 1
ATOM 946 N N . ILE A 1 119 ? -3.012 -5.003 -9.053 1.00 84.75 119 ILE A N 1
ATOM 947 C CA . ILE A 1 119 ? -3.556 -5.397 -10.359 1.00 84.75 119 ILE A CA 1
ATOM 948 C C . ILE A 1 119 ? -3.662 -4.186 -11.293 1.00 84.75 119 ILE A C 1
ATOM 950 O O . ILE A 1 119 ? -3.297 -4.286 -12.465 1.00 84.75 119 ILE A O 1
ATOM 954 N N . PHE A 1 120 ? -4.118 -3.034 -10.795 1.00 84.06 120 PHE A N 1
ATOM 955 C CA . PHE A 1 120 ? -4.203 -1.798 -11.573 1.00 84.06 120 PHE A CA 1
ATOM 956 C C . PHE A 1 120 ? -2.831 -1.375 -12.121 1.00 84.06 120 PHE A C 1
ATOM 958 O O . PHE A 1 120 ? -2.708 -1.097 -13.317 1.00 84.06 120 PHE A O 1
ATOM 965 N N . PHE A 1 121 ? -1.785 -1.413 -11.291 1.00 74.31 121 PHE A N 1
ATOM 966 C CA . PHE A 1 121 ? -0.421 -1.091 -11.714 1.00 74.31 121 PHE A CA 1
ATOM 967 C C . PHE A 1 121 ? 0.196 -2.152 -12.623 1.00 74.31 121 PHE A C 1
ATOM 969 O O . PHE A 1 121 ? 0.859 -1.791 -13.593 1.00 74.31 121 PHE A O 1
ATOM 976 N N . MET A 1 122 ? -0.043 -3.443 -12.378 1.00 73.88 122 MET A N 1
ATOM 977 C CA . MET A 1 122 ? 0.387 -4.512 -13.289 1.00 73.88 122 MET A CA 1
ATOM 978 C C . MET A 1 122 ? -0.231 -4.333 -14.678 1.00 73.88 122 MET A C 1
ATOM 980 O O . MET A 1 122 ? 0.469 -4.417 -15.690 1.00 73.88 122 MET A O 1
ATOM 984 N N . ARG A 1 123 ? -1.517 -3.969 -14.733 1.00 75.44 123 ARG A N 1
ATOM 985 C CA . ARG A 1 123 ? -2.212 -3.637 -15.981 1.00 75.44 123 ARG A CA 1
ATOM 986 C C . ARG A 1 123 ? -1.627 -2.388 -16.653 1.00 75.44 123 ARG A C 1
ATOM 988 O O . ARG A 1 123 ? -1.519 -2.346 -17.876 1.00 75.44 123 ARG A O 1
ATOM 995 N N . GLN A 1 124 ? -1.194 -1.395 -15.875 1.00 65.12 124 GLN A N 1
ATOM 996 C CA . GLN A 1 124 ? -0.548 -0.183 -16.388 1.00 65.12 124 GLN A CA 1
ATOM 997 C C . GLN A 1 124 ? 0.886 -0.435 -16.895 1.00 65.12 124 GLN A C 1
ATOM 999 O O . GLN A 1 124 ? 1.282 0.108 -17.926 1.00 65.12 124 GLN A O 1
ATOM 1004 N N . MET A 1 125 ? 1.663 -1.289 -16.222 1.00 61.66 125 MET A N 1
ATOM 1005 C CA . MET A 1 125 ? 3.029 -1.640 -16.627 1.00 61.66 125 MET A CA 1
ATOM 1006 C C . MET A 1 125 ? 3.057 -2.530 -17.874 1.00 61.66 125 MET A C 1
ATOM 1008 O O . MET A 1 125 ? 3.918 -2.340 -18.736 1.00 61.66 125 MET A O 1
ATOM 1012 N N . GLN A 1 126 ? 2.103 -3.452 -18.025 1.00 59.19 126 GLN A N 1
ATOM 1013 C CA . GLN A 1 126 ? 2.033 -4.329 -19.198 1.00 59.19 126 GLN A CA 1
ATOM 1014 C C . GLN A 1 126 ? 1.632 -3.569 -20.479 1.00 59.19 126 GLN A C 1
ATOM 1016 O O . GLN A 1 126 ? 2.092 -3.918 -21.564 1.00 59.19 126 GLN A O 1
ATOM 1021 N N . GLY A 1 127 ? 0.880 -2.467 -20.357 1.00 55.81 127 GLY A N 1
ATOM 1022 C CA . GLY A 1 127 ? 0.587 -1.543 -21.464 1.00 55.81 127 GLY A CA 1
ATOM 1023 C C . GLY A 1 127 ? 1.718 -0.560 -21.815 1.00 55.81 127 GLY A C 1
ATOM 1024 O O . GLY A 1 127 ? 1.647 0.114 -22.842 1.00 55.81 127 GLY A O 1
ATOM 1025 N N . GLY A 1 128 ? 2.769 -0.465 -20.988 1.00 53.66 128 GLY A N 1
ATOM 1026 C CA . GLY A 1 128 ? 3.887 0.480 -21.152 1.00 53.66 128 GLY A CA 1
ATOM 1027 C C . GLY A 1 128 ? 5.267 -0.157 -21.378 1.00 53.66 128 GLY A C 1
ATOM 1028 O O . GLY A 1 128 ? 6.200 0.533 -21.795 1.00 53.66 128 GLY A O 1
ATOM 1029 N N . GLY A 1 129 ? 5.406 -1.469 -21.154 1.00 51.25 129 GLY A N 1
ATOM 1030 C CA . GLY A 1 129 ? 6.688 -2.191 -21.139 1.00 51.25 129 GLY A CA 1
ATOM 1031 C C . GLY A 1 129 ? 7.460 -2.248 -22.465 1.00 51.25 129 GLY A C 1
ATOM 1032 O O . GLY A 1 129 ? 8.642 -2.584 -22.465 1.00 51.25 129 GLY A O 1
ATOM 1033 N N . GLY A 1 130 ? 6.840 -1.876 -23.591 1.00 55.91 130 GLY A N 1
ATOM 1034 C CA . GLY A 1 130 ? 7.491 -1.841 -24.907 1.00 55.91 130 GLY A CA 1
ATOM 1035 C C . GLY A 1 130 ? 8.116 -0.495 -25.300 1.00 55.91 130 GLY A C 1
ATOM 1036 O O . GLY A 1 130 ? 8.999 -0.467 -26.153 1.00 55.91 130 GLY A O 1
ATOM 1037 N N . LYS A 1 131 ? 7.699 0.627 -24.691 1.00 55.22 131 LYS A N 1
ATOM 1038 C CA . LYS A 1 131 ? 8.077 1.980 -25.162 1.00 55.22 131 LYS A CA 1
ATOM 1039 C C . LYS A 1 131 ? 9.435 2.472 -24.655 1.00 55.22 131 LYS A C 1
ATOM 1041 O O . LYS A 1 131 ? 10.114 3.214 -25.358 1.00 55.22 131 LYS A O 1
ATOM 1046 N N . ALA A 1 132 ? 9.861 2.047 -23.465 1.00 56.12 132 ALA A N 1
ATOM 1047 C CA . ALA A 1 132 ? 11.168 2.430 -22.920 1.00 56.12 132 ALA A CA 1
ATOM 1048 C C . ALA A 1 132 ? 12.322 1.579 -23.492 1.00 56.12 132 ALA A C 1
ATOM 1050 O O . ALA A 1 132 ? 13.426 2.082 -23.670 1.00 56.12 132 ALA A O 1
ATOM 1051 N N . MET A 1 133 ? 12.058 0.316 -23.856 1.00 57.19 133 MET A N 1
ATOM 1052 C CA . MET A 1 133 ? 13.027 -0.575 -24.523 1.00 57.19 133 MET A CA 1
ATOM 1053 C C . MET A 1 133 ? 13.153 -0.325 -26.037 1.00 57.19 133 MET A C 1
ATOM 1055 O O . MET A 1 133 ? 14.097 -0.808 -26.661 1.00 57.19 133 MET A O 1
ATOM 1059 N N . SER A 1 134 ? 12.243 0.447 -26.644 1.00 58.06 134 SER A N 1
ATOM 1060 C CA . SER A 1 134 ? 12.328 0.837 -28.059 1.00 58.06 134 SER A CA 1
ATOM 1061 C C . SER A 1 134 ? 13.136 2.115 -28.304 1.00 58.06 134 SER A C 1
ATOM 1063 O O . SER A 1 134 ? 13.344 2.475 -29.457 1.00 58.06 134 SER A O 1
ATOM 1065 N N . PHE A 1 135 ? 13.605 2.807 -27.258 1.00 58.44 135 PHE A N 1
ATOM 1066 C CA . PHE A 1 135 ? 14.302 4.097 -27.389 1.00 58.44 135 PHE A CA 1
ATOM 1067 C C . PHE A 1 135 ? 15.779 3.979 -27.826 1.00 58.44 135 PHE A C 1
ATOM 1069 O O . PHE A 1 135 ? 16.465 4.985 -27.957 1.00 58.44 135 PHE A O 1
ATOM 1076 N N . GLY A 1 136 ? 16.269 2.760 -28.081 1.00 61.19 136 GLY A N 1
ATOM 1077 C CA . GLY A 1 136 ? 17.634 2.504 -28.563 1.00 61.19 136 GLY A CA 1
ATOM 1078 C C . GLY A 1 136 ? 17.731 1.576 -29.775 1.00 61.19 136 GLY A C 1
ATOM 1079 O O . GLY A 1 136 ? 18.834 1.302 -30.240 1.00 61.19 136 GLY A O 1
ATOM 1080 N N . ARG A 1 137 ? 16.608 1.073 -30.307 1.00 58.75 137 ARG A N 1
ATOM 1081 C CA . ARG A 1 137 ? 16.635 0.279 -31.542 1.00 58.75 137 ARG A CA 1
ATOM 1082 C C . ARG A 1 137 ? 16.437 1.210 -32.728 1.00 58.75 137 ARG A C 1
ATOM 1084 O O . ARG A 1 137 ? 15.397 1.852 -32.852 1.00 58.75 137 ARG A O 1
ATOM 1091 N N . SER A 1 138 ? 17.460 1.277 -33.575 1.00 61.34 138 SER A N 1
ATOM 1092 C CA . SER A 1 138 ? 17.418 1.969 -34.860 1.00 61.34 138 SER A CA 1
ATOM 1093 C C . SER A 1 138 ? 16.132 1.614 -35.611 1.00 61.34 138 SER A C 1
ATOM 1095 O O . SER A 1 138 ? 15.850 0.438 -35.842 1.00 61.34 138 SER A O 1
ATOM 1097 N N . ARG A 1 139 ? 15.368 2.631 -36.027 1.00 55.66 139 ARG A N 1
ATOM 1098 C CA . ARG A 1 139 ? 14.279 2.501 -37.010 1.00 55.66 139 ARG A CA 1
ATOM 1099 C C . ARG A 1 139 ? 14.847 2.335 -38.428 1.00 55.66 139 ARG A C 1
ATOM 1101 O O . ARG A 1 139 ? 14.361 2.959 -39.368 1.00 55.66 139 ARG A O 1
ATOM 1108 N N . ALA A 1 140 ? 15.906 1.547 -38.590 1.00 59.97 140 ALA A N 1
ATOM 1109 C CA . ALA A 1 140 ? 16.412 1.206 -39.907 1.00 59.97 140 ALA A CA 1
ATOM 1110 C C . ALA A 1 140 ? 15.378 0.297 -40.575 1.00 59.97 140 ALA A C 1
ATOM 1112 O O . ALA A 1 140 ? 15.248 -0.879 -40.237 1.00 59.97 140 ALA A O 1
ATOM 1113 N N . LYS A 1 141 ? 14.609 0.860 -41.510 1.00 57.22 141 LYS A N 1
ATOM 1114 C CA . LYS A 1 141 ? 13.851 0.068 -42.473 1.00 57.22 141 LYS A CA 1
ATOM 1115 C C . LYS A 1 141 ? 14.899 -0.612 -43.357 1.00 57.22 141 LYS A C 1
ATOM 1117 O O . LYS A 1 141 ? 15.525 0.062 -44.170 1.00 57.22 141 LYS A O 1
ATOM 1122 N N . MET A 1 142 ? 15.146 -1.909 -43.156 1.00 55.94 142 MET A N 1
ATOM 1123 C CA . MET A 1 142 ? 15.863 -2.697 -44.158 1.00 5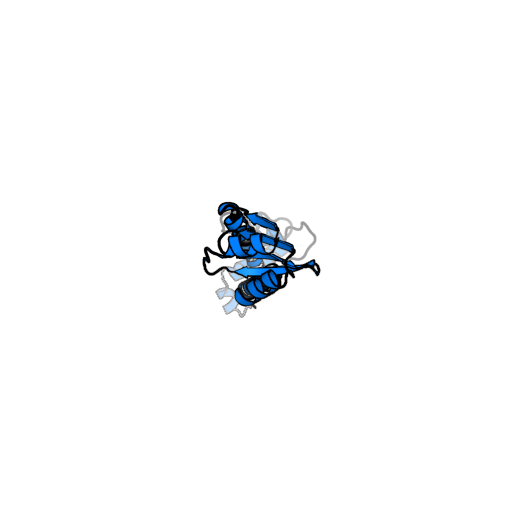5.94 142 MET A CA 1
ATOM 1124 C C . MET A 1 142 ? 14.987 -2.689 -45.401 1.00 55.94 142 MET A C 1
ATOM 1126 O O . MET A 1 142 ? 13.897 -3.257 -45.402 1.00 55.94 142 MET A O 1
ATOM 1130 N N . VAL A 1 143 ? 15.417 -1.953 -46.416 1.00 56.88 143 VAL A N 1
ATOM 1131 C CA . VAL A 1 143 ? 14.793 -2.017 -47.728 1.00 56.88 143 VAL A CA 1
ATOM 1132 C C . VAL A 1 143 ? 15.232 -3.353 -48.315 1.00 56.88 143 VAL A C 1
ATOM 1134 O O . VAL A 1 143 ? 16.364 -3.500 -48.763 1.00 56.88 143 VAL A O 1
ATOM 1137 N N . THR A 1 144 ? 14.374 -4.364 -48.229 1.00 63.19 144 THR A N 1
ATOM 1138 C CA . THR A 1 144 ? 14.476 -5.545 -49.087 1.00 63.19 144 THR A CA 1
ATOM 1139 C C . THR A 1 144 ? 14.338 -5.071 -50.536 1.00 63.19 144 THR A C 1
ATOM 1141 O O . THR A 1 144 ? 13.511 -4.206 -50.818 1.00 63.19 144 THR A O 1
ATOM 1144 N N . GLN A 1 145 ? 15.148 -5.613 -51.450 1.00 56.00 145 GLN A N 1
ATOM 1145 C CA . GLN A 1 145 ? 15.255 -5.219 -52.871 1.00 56.00 145 GLN A CA 1
ATOM 1146 C C . GLN A 1 145 ? 13.943 -5.281 -53.695 1.00 56.00 145 GLN A C 1
ATOM 1148 O O . GLN A 1 145 ? 13.970 -5.056 -54.905 1.00 56.00 145 GLN A O 1
ATOM 1153 N N . GLU A 1 146 ? 12.803 -5.592 -53.076 1.00 56.28 146 GLU A N 1
ATOM 1154 C CA . GLU A 1 146 ? 11.519 -5.831 -53.739 1.00 56.28 146 GLU A CA 1
ATOM 1155 C C . GLU A 1 146 ? 10.624 -4.586 -53.882 1.00 56.28 146 GLU A C 1
ATOM 1157 O O . GLU A 1 146 ? 9.695 -4.615 -54.683 1.00 56.28 146 GLU A O 1
ATOM 1162 N N . GLU A 1 147 ? 10.904 -3.460 -53.213 1.00 56.66 147 GLU A N 1
ATOM 1163 C CA . GLU A 1 147 ? 10.096 -2.236 -53.372 1.00 56.66 147 GLU A CA 1
ATOM 1164 C C . GLU A 1 147 ? 10.828 -1.160 -54.198 1.00 56.66 147 GLU A C 1
ATOM 1166 O O . GLU A 1 147 ? 11.539 -0.310 -53.665 1.00 56.66 147 GLU A O 1
ATOM 1171 N N . THR A 1 148 ? 10.559 -1.139 -55.513 1.00 57.03 148 THR A N 1
ATOM 1172 C CA . THR A 1 148 ? 10.916 -0.089 -56.505 1.00 57.03 148 THR A CA 1
ATOM 1173 C C . THR A 1 148 ? 12.415 0.168 -56.725 1.00 57.03 148 THR A C 1
ATOM 1175 O O . THR A 1 148 ? 13.035 0.989 -56.050 1.00 57.03 148 THR A O 1
ATOM 1178 N N . LYS A 1 149 ? 12.977 -0.470 -57.762 1.00 69.62 149 LYS A N 1
ATOM 1179 C CA . LYS A 1 149 ? 14.319 -0.180 -58.293 1.00 69.62 149 LYS A CA 1
ATOM 1180 C C . LYS A 1 149 ? 14.284 1.120 -59.099 1.00 69.62 149 LYS A C 1
ATOM 1182 O O . LYS A 1 149 ? 13.862 1.116 -60.249 1.00 69.62 149 LYS A O 1
ATOM 1187 N N . VAL A 1 150 ? 14.690 2.220 -58.478 1.00 81.88 150 VAL A N 1
ATOM 1188 C CA . VAL A 1 150 ? 15.040 3.451 -59.201 1.00 81.88 150 VAL A CA 1
ATOM 1189 C C . VAL A 1 150 ? 16.423 3.231 -59.813 1.00 81.88 150 VAL A C 1
ATOM 1191 O O . VAL A 1 150 ? 17.281 2.650 -59.159 1.00 81.88 150 VAL A O 1
ATOM 1194 N N . THR A 1 151 ? 16.652 3.667 -61.046 1.00 86.25 151 THR A N 1
ATOM 1195 C CA . THR A 1 151 ? 17.949 3.562 -61.736 1.00 86.25 151 THR A CA 1
ATOM 1196 C C . THR A 1 151 ? 18.476 4.942 -62.132 1.00 86.25 151 THR A C 1
ATOM 1198 O O . THR A 1 151 ? 17.756 5.939 -62.060 1.00 86.25 151 THR A O 1
ATOM 1201 N N . PHE A 1 152 ? 19.730 5.035 -62.592 1.00 87.19 152 PHE A N 1
ATOM 1202 C CA . PHE A 1 152 ? 20.285 6.300 -63.100 1.00 87.19 152 PHE A CA 1
ATOM 1203 C C . PHE A 1 152 ? 19.521 6.872 -64.308 1.00 87.19 152 PHE A C 1
ATOM 1205 O O . PHE A 1 152 ? 19.624 8.073 -64.574 1.00 87.19 152 PHE A O 1
ATOM 1212 N N . ALA A 1 153 ? 18.743 6.043 -65.014 1.00 86.94 153 ALA A N 1
ATOM 1213 C CA . ALA A 1 153 ? 17.870 6.483 -66.099 1.00 86.94 153 ALA A CA 1
ATOM 1214 C C . ALA A 1 153 ? 16.680 7.324 -65.598 1.00 86.94 153 ALA A C 1
ATOM 1216 O O . ALA A 1 153 ? 16.203 8.189 -66.325 1.00 86.94 153 ALA A O 1
ATOM 1217 N N . ASP A 1 154 ? 16.250 7.128 -64.347 1.00 85.81 154 ASP A N 1
ATOM 1218 C CA . ASP A 1 154 ? 15.097 7.815 -63.747 1.00 85.81 154 ASP A CA 1
ATOM 1219 C C . ASP A 1 154 ? 15.456 9.183 -63.140 1.00 85.81 154 ASP A C 1
ATOM 1221 O O . ASP A 1 154 ? 14.596 9.905 -62.632 1.00 85.81 154 ASP A O 1
ATOM 1225 N N . VAL A 1 155 ? 16.738 9.554 -63.169 1.00 87.62 155 VAL A N 1
ATOM 1226 C CA . VAL A 1 155 ? 17.231 10.856 -62.712 1.00 87.62 155 VAL A CA 1
ATOM 1227 C C . VAL A 1 155 ? 17.536 11.715 -63.939 1.00 87.62 155 VAL A C 1
ATOM 1229 O O . VAL A 1 155 ? 18.146 11.227 -64.880 1.00 87.62 155 VAL A O 1
ATOM 1232 N N . ALA A 1 156 ? 17.168 12.996 -63.953 1.00 85.81 156 ALA A N 1
ATOM 1233 C CA . ALA A 1 156 ? 17.425 13.898 -65.083 1.00 85.81 156 ALA A CA 1
ATOM 1234 C C . ALA A 1 156 ? 18.129 15.189 -64.634 1.00 85.81 156 ALA A C 1
ATOM 1236 O O . ALA A 1 156 ? 17.941 15.633 -63.502 1.00 85.81 156 ALA A O 1
ATOM 1237 N N . GLY A 1 157 ? 18.920 15.794 -65.529 1.00 85.38 157 GLY A N 1
ATOM 1238 C CA . GLY A 1 157 ? 19.476 17.145 -65.360 1.00 85.38 157 GLY A CA 1
ATOM 1239 C C . GLY A 1 157 ? 20.677 17.276 -64.417 1.00 85.38 157 GLY A C 1
ATOM 1240 O O . GLY A 1 157 ? 20.984 18.386 -63.995 1.00 85.38 157 GLY A O 1
ATOM 1241 N N . VAL A 1 158 ? 21.335 16.167 -64.065 1.00 88.31 158 VAL A N 1
ATOM 1242 C CA . VAL A 1 158 ? 22.490 16.117 -63.143 1.00 88.31 158 VAL A CA 1
ATOM 1243 C C . VAL A 1 158 ? 23.563 15.159 -63.667 1.00 88.31 158 VAL A C 1
ATOM 1245 O O . VAL A 1 158 ? 23.987 14.235 -62.976 1.00 88.31 158 VAL A O 1
ATOM 1248 N N . ASP A 1 159 ? 23.955 15.337 -64.926 1.00 88.75 159 ASP A N 1
ATOM 1249 C CA . ASP A 1 159 ? 24.816 14.386 -65.640 1.00 88.75 159 ASP A CA 1
ATOM 1250 C C . ASP A 1 159 ? 26.229 14.301 -65.039 1.00 88.75 159 ASP A C 1
ATOM 1252 O O . ASP A 1 159 ? 26.747 13.200 -64.873 1.00 88.75 159 ASP A O 1
ATOM 1256 N N . GLU A 1 160 ? 26.779 15.424 -64.568 1.00 89.25 160 GLU A N 1
ATOM 1257 C CA . GLU A 1 160 ? 28.068 15.484 -63.853 1.00 89.25 160 GLU A CA 1
ATOM 1258 C C . GLU A 1 160 ? 28.051 14.617 -62.580 1.00 89.25 160 GLU A C 1
ATOM 1260 O O . GLU A 1 160 ? 28.907 13.760 -62.372 1.00 89.25 160 GLU A O 1
ATOM 1265 N N . ALA A 1 161 ? 27.014 14.769 -61.749 1.00 88.88 161 ALA A N 1
ATOM 1266 C CA . ALA A 1 161 ? 26.881 14.005 -60.509 1.00 88.88 161 ALA A CA 1
ATOM 1267 C C . ALA A 1 161 ? 26.616 12.511 -60.761 1.00 88.88 161 ALA A C 1
ATOM 1269 O O . ALA A 1 161 ? 26.988 11.670 -59.943 1.00 88.88 161 ALA A O 1
ATOM 1270 N N . LYS A 1 162 ? 25.959 12.159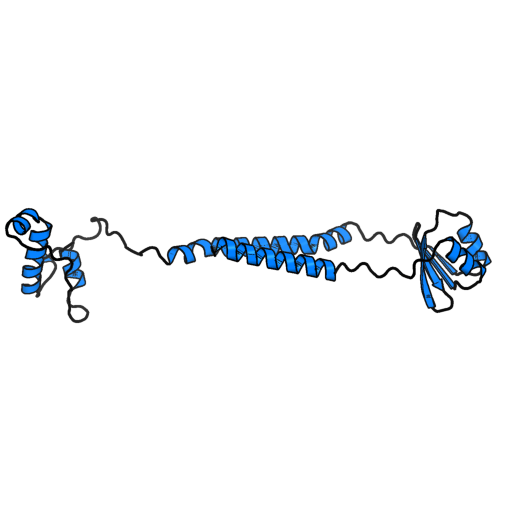 -61.875 1.00 89.38 162 LYS A N 1
ATOM 1271 C CA . LYS A 1 162 ? 25.790 10.756 -62.276 1.00 89.38 162 LYS A CA 1
ATOM 1272 C C . LYS A 1 162 ? 27.117 10.129 -62.674 1.00 89.38 162 LYS A C 1
ATOM 1274 O O . LYS A 1 162 ? 27.356 8.994 -62.287 1.00 89.38 162 LYS A O 1
ATOM 1279 N N . GLU A 1 163 ? 27.949 10.841 -63.427 1.00 89.88 163 GLU A N 1
ATOM 1280 C CA . GLU A 1 163 ? 29.254 10.341 -63.863 1.00 89.88 163 GLU A CA 1
ATOM 1281 C C . GLU A 1 163 ? 30.173 10.074 -62.662 1.00 89.88 163 GLU A C 1
ATOM 1283 O O . GLU A 1 163 ? 30.706 8.971 -62.531 1.00 89.88 163 GLU A O 1
ATOM 1288 N N . GLU A 1 164 ? 30.247 11.013 -61.712 1.00 87.94 164 GLU A N 1
ATOM 1289 C CA . GLU A 1 164 ? 31.000 10.817 -60.465 1.00 87.94 164 GLU A CA 1
ATOM 1290 C C . GLU A 1 164 ? 30.465 9.633 -59.643 1.00 87.94 164 GLU A C 1
ATOM 1292 O O . GLU A 1 164 ? 31.227 8.798 -59.157 1.00 87.94 164 GLU A O 1
ATOM 1297 N N . LEU A 1 165 ? 29.141 9.510 -59.496 1.00 89.44 165 LEU A N 1
ATOM 1298 C CA . LEU A 1 165 ? 28.542 8.393 -58.758 1.00 89.44 165 LEU A CA 1
ATOM 1299 C C . LEU A 1 165 ? 28.697 7.052 -59.489 1.00 89.44 165 LEU A C 1
ATOM 1301 O O . LEU A 1 165 ? 28.800 6.017 -58.830 1.00 89.44 165 LEU A O 1
ATOM 1305 N N . GLN A 1 166 ? 28.752 7.047 -60.821 1.00 89.12 166 GLN A N 1
ATOM 1306 C CA . GLN A 1 166 ? 28.983 5.848 -61.622 1.00 89.12 166 GLN A CA 1
ATOM 1307 C C . GLN A 1 166 ? 30.387 5.278 -61.382 1.00 89.12 166 GLN A C 1
ATOM 1309 O O . GLN A 1 166 ? 30.538 4.056 -61.317 1.00 89.12 166 GLN A O 1
ATOM 1314 N N . GLU A 1 167 ? 31.395 6.134 -61.178 1.00 85.75 167 GLU A N 1
ATOM 1315 C CA . GLU A 1 167 ? 32.736 5.704 -60.766 1.00 85.75 167 GLU A CA 1
ATOM 1316 C C . GLU A 1 167 ? 32.696 5.006 -59.399 1.00 85.75 167 GLU A C 1
ATOM 1318 O O . GLU A 1 167 ? 33.269 3.928 -59.227 1.00 85.75 167 GLU A O 1
ATOM 1323 N N . ILE A 1 168 ? 31.953 5.564 -58.437 1.00 87.19 168 ILE A N 1
ATOM 1324 C CA . ILE A 1 168 ? 31.775 4.961 -57.108 1.00 87.19 168 ILE A CA 1
ATOM 1325 C C . ILE A 1 168 ? 31.062 3.605 -57.208 1.00 87.19 168 ILE A C 1
ATOM 1327 O O . ILE A 1 168 ? 31.428 2.659 -56.507 1.00 87.19 168 ILE A O 1
ATOM 1331 N N . VAL A 1 169 ? 30.074 3.475 -58.096 1.00 87.00 169 VA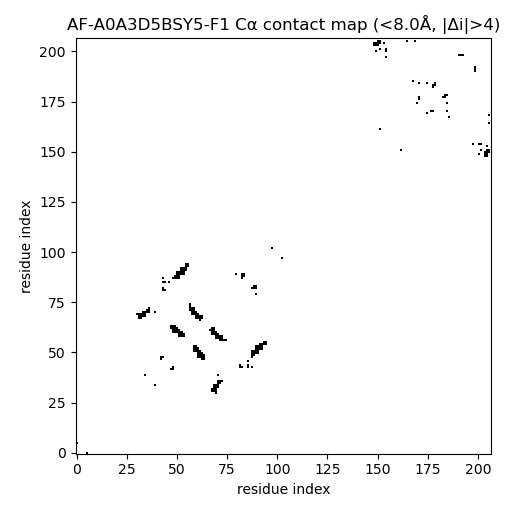L A N 1
ATOM 1332 C CA . VAL A 1 169 ? 29.371 2.206 -58.342 1.00 87.00 169 VAL A CA 1
ATOM 1333 C C . VAL A 1 169 ? 30.287 1.168 -59.004 1.00 87.00 169 VAL A C 1
ATOM 1335 O O . VAL A 1 169 ? 30.275 0.009 -58.579 1.00 87.00 169 VAL A O 1
ATOM 1338 N N . ASP A 1 170 ? 31.123 1.543 -59.983 1.00 86.69 170 ASP A N 1
ATOM 1339 C CA . ASP A 1 170 ? 32.128 0.627 -60.561 1.00 86.69 170 ASP A CA 1
ATOM 1340 C C . ASP A 1 170 ? 33.160 0.211 -59.502 1.00 86.69 170 ASP A C 1
ATOM 1342 O O . ASP A 1 170 ? 33.546 -0.957 -59.410 1.00 86.69 170 ASP A O 1
ATOM 1346 N N . PHE A 1 171 ? 33.535 1.136 -58.616 1.00 84.38 171 PHE A N 1
ATOM 1347 C CA . PHE A 1 171 ? 34.411 0.852 -57.487 1.00 84.38 171 PHE A CA 1
ATOM 1348 C C . PHE A 1 171 ? 33.804 -0.181 -56.524 1.00 84.38 171 PHE A C 1
ATOM 1350 O O . PHE A 1 171 ? 34.489 -1.125 -56.122 1.00 84.38 171 PHE A O 1
ATOM 1357 N N . LEU A 1 172 ? 32.526 -0.032 -56.158 1.00 83.62 172 LEU A N 1
ATOM 1358 C CA . LEU A 1 172 ? 31.813 -0.975 -55.286 1.00 83.62 172 LEU A CA 1
ATOM 1359 C C . LEU A 1 172 ? 31.583 -2.334 -55.959 1.00 83.62 172 LEU A C 1
ATOM 1361 O O . LEU A 1 172 ? 31.639 -3.365 -55.288 1.00 83.62 172 LEU A O 1
ATOM 1365 N N . SER A 1 173 ? 31.378 -2.342 -57.276 1.00 85.69 173 SER A N 1
ATOM 1366 C CA . SER A 1 173 ? 31.185 -3.563 -58.063 1.00 85.69 173 SER A CA 1
ATOM 1367 C C . SER A 1 173 ? 32.491 -4.348 -58.236 1.00 85.69 173 SER A C 1
ATOM 1369 O O . SER A 1 173 ? 32.498 -5.575 -58.140 1.00 85.69 173 SER A O 1
ATOM 1371 N N . ASN A 1 174 ? 33.616 -3.654 -58.449 1.00 86.81 174 ASN A N 1
ATOM 1372 C CA . ASN A 1 174 ? 34.917 -4.250 -58.767 1.00 86.81 174 ASN A CA 1
ATOM 1373 C C . ASN A 1 174 ? 36.071 -3.710 -57.892 1.00 86.81 174 ASN A C 1
ATOM 1375 O O . ASN A 1 174 ? 37.096 -3.264 -58.425 1.00 86.81 174 ASN A O 1
ATOM 1379 N N . PRO A 1 175 ? 36.015 -3.825 -56.551 1.00 85.50 175 PRO A N 1
ATOM 1380 C CA . PRO A 1 175 ? 36.979 -3.170 -55.657 1.00 85.50 175 PRO A CA 1
ATOM 1381 C C . PRO A 1 175 ? 38.429 -3.621 -55.894 1.00 85.50 175 PRO A C 1
ATOM 1383 O O . PRO A 1 175 ? 39.370 -2.835 -55.786 1.00 85.50 175 PRO A O 1
ATOM 1386 N N . LYS A 1 176 ? 38.628 -4.882 -56.307 1.00 86.69 176 LYS A N 1
ATOM 1387 C CA . LYS A 1 176 ? 39.954 -5.460 -56.588 1.00 86.69 176 LYS A CA 1
ATOM 1388 C C . LYS A 1 176 ? 40.707 -4.726 -57.704 1.00 86.69 176 LYS A C 1
ATOM 1390 O O . LYS A 1 176 ? 41.932 -4.635 -57.635 1.00 86.69 176 LYS A O 1
ATOM 1395 N N . LYS A 1 177 ? 40.004 -4.217 -58.725 1.00 85.69 177 LYS A N 1
ATOM 1396 C CA . LYS A 1 177 ? 40.605 -3.480 -59.853 1.00 85.69 177 LYS A CA 1
ATOM 1397 C C . LYS A 1 177 ? 41.265 -2.192 -59.357 1.00 85.69 177 LYS A C 1
ATOM 1399 O O . LYS A 1 177 ? 42.404 -1.911 -59.716 1.00 85.69 177 LYS A O 1
ATOM 1404 N N . PHE A 1 178 ? 40.583 -1.472 -58.471 1.00 82.81 178 PHE A N 1
ATOM 1405 C CA . PHE A 1 178 ? 41.032 -0.180 -57.962 1.00 82.81 178 PHE A CA 1
ATOM 1406 C C . PHE A 1 178 ? 42.062 -0.300 -56.832 1.00 82.81 178 PHE A C 1
ATOM 1408 O O . PHE A 1 178 ? 43.025 0.463 -56.801 1.00 82.81 178 PHE A O 1
ATOM 1415 N N . THR A 1 179 ? 41.946 -1.303 -55.951 1.00 82.50 179 THR A N 1
ATOM 1416 C CA . THR A 1 179 ? 42.961 -1.543 -54.906 1.00 82.50 179 THR A CA 1
ATOM 1417 C C . THR A 1 179 ? 44.320 -1.934 -55.500 1.00 82.50 179 THR A C 1
ATOM 1419 O O . THR A 1 179 ? 45.354 -1.529 -54.975 1.00 82.50 179 THR A O 1
ATOM 1422 N N . ARG A 1 180 ? 44.348 -2.662 -56.630 1.00 84.12 180 A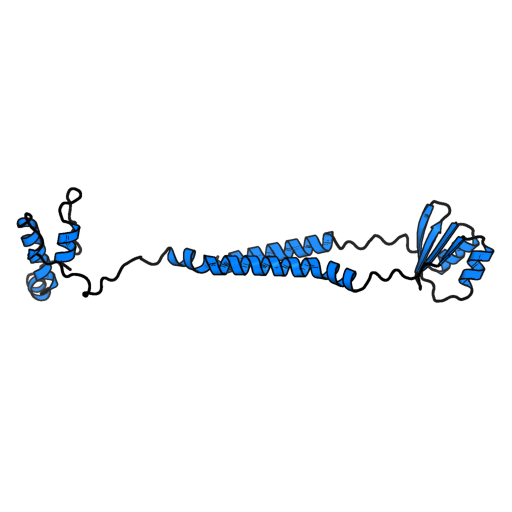RG A N 1
ATOM 1423 C CA . ARG A 1 180 ? 45.597 -3.010 -57.342 1.00 84.12 180 ARG A CA 1
ATOM 1424 C C . ARG A 1 180 ? 46.357 -1.796 -57.878 1.00 84.12 180 ARG A C 1
ATOM 1426 O O . ARG A 1 180 ? 47.573 -1.863 -58.000 1.00 84.12 180 ARG A O 1
ATOM 1433 N N . LEU A 1 181 ? 45.646 -0.715 -58.189 1.00 83.75 181 LEU A N 1
ATOM 1434 C CA . LEU A 1 181 ? 46.214 0.554 -58.648 1.00 83.75 181 LEU A CA 1
ATOM 1435 C C . LEU A 1 181 ? 46.533 1.507 -57.478 1.00 83.75 181 LEU A C 1
ATOM 1437 O O . LEU A 1 181 ? 46.914 2.649 -57.707 1.00 83.75 181 LEU A O 1
ATOM 1441 N N . GLY A 1 182 ? 46.380 1.054 -56.225 1.00 83.00 182 GLY A N 1
ATOM 1442 C CA . GLY A 1 182 ? 46.625 1.860 -55.023 1.00 83.00 182 GLY A CA 1
ATOM 1443 C C . GLY A 1 182 ? 45.474 2.798 -54.634 1.00 83.00 182 GLY A C 1
ATOM 1444 O O . GLY A 1 182 ? 45.642 3.628 -53.739 1.00 83.00 182 GLY A O 1
ATOM 1445 N N . GLY A 1 183 ? 44.304 2.672 -55.270 1.00 82.81 183 GLY A N 1
ATOM 1446 C CA . GLY A 1 183 ? 43.126 3.486 -54.973 1.00 82.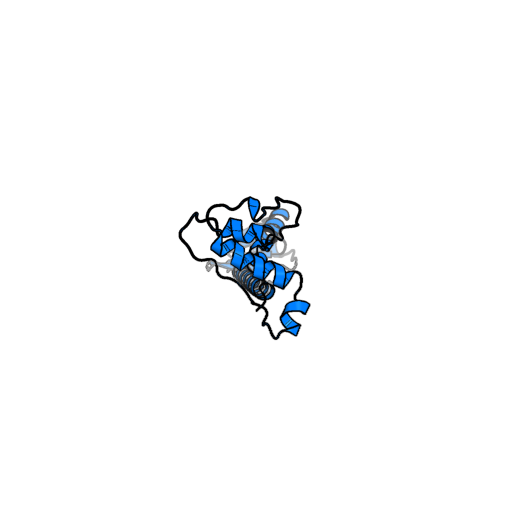81 183 GLY A CA 1
ATOM 1447 C C . GLY A 1 183 ? 42.551 3.204 -53.580 1.00 82.81 183 GLY A C 1
ATOM 1448 O O . GLY A 1 183 ? 42.420 2.048 -53.166 1.00 82.81 183 GLY A O 1
ATOM 1449 N N . ARG A 1 184 ? 42.190 4.264 -52.846 1.00 80.50 184 ARG A N 1
ATOM 1450 C CA . ARG A 1 184 ? 41.547 4.164 -51.525 1.00 80.50 184 ARG A CA 1
ATOM 1451 C C . ARG A 1 184 ? 40.029 4.114 -51.664 1.00 80.50 184 ARG A C 1
ATOM 1453 O O . ARG A 1 184 ? 39.455 4.900 -52.404 1.00 80.50 184 ARG A O 1
ATOM 1460 N N . ILE A 1 185 ? 39.393 3.231 -50.894 1.00 80.25 185 ILE A N 1
ATOM 1461 C CA . ILE A 1 185 ? 37.933 3.085 -50.891 1.00 80.25 185 ILE A CA 1
ATOM 1462 C C . ILE A 1 185 ? 37.284 4.325 -50.253 1.00 80.25 185 ILE A C 1
ATOM 1464 O O . ILE A 1 185 ? 37.597 4.630 -49.092 1.00 80.25 185 ILE A O 1
ATOM 1468 N N . PRO A 1 186 ? 36.372 5.022 -50.953 1.00 81.69 186 PRO A N 1
ATOM 1469 C CA . PRO A 1 186 ? 35.588 6.092 -50.356 1.00 81.69 186 PRO A CA 1
ATOM 1470 C C . PRO A 1 186 ? 34.652 5.510 -49.291 1.00 81.69 186 PRO A C 1
ATOM 1472 O O . PRO A 1 186 ? 33.955 4.526 -49.515 1.00 81.69 186 PRO A O 1
ATOM 1475 N N . LYS A 1 187 ? 34.651 6.108 -48.095 1.00 84.75 187 LYS A N 1
ATOM 1476 C CA . LYS A 1 187 ? 33.858 5.614 -46.952 1.00 84.75 187 LYS A CA 1
ATOM 1477 C C . LYS A 1 187 ? 32.422 6.143 -46.927 1.00 84.75 187 LYS A C 1
ATOM 1479 O O . LYS A 1 187 ? 31.601 5.633 -46.174 1.00 84.75 187 LYS A O 1
ATOM 1484 N N . GLY A 1 188 ? 32.134 7.175 -47.712 1.00 87.81 188 GLY A N 1
ATOM 1485 C CA . GLY A 1 188 ? 30.826 7.805 -47.801 1.00 87.81 188 GLY A CA 1
ATOM 1486 C C . GLY A 1 188 ? 30.865 9.002 -48.741 1.00 87.81 188 GLY A C 1
ATOM 1487 O O . GLY A 1 188 ? 31.922 9.595 -48.950 1.00 87.81 188 GLY A O 1
ATOM 1488 N N . VAL A 1 189 ? 29.705 9.342 -49.292 1.00 87.94 189 VAL A N 1
ATOM 1489 C CA . VAL A 1 189 ? 29.504 10.487 -50.184 1.00 87.94 189 VAL A CA 1
ATOM 1490 C C . VAL A 1 189 ? 28.416 11.365 -49.574 1.00 87.94 189 VAL A C 1
ATOM 1492 O O . VAL A 1 189 ? 27.389 10.856 -49.120 1.00 87.94 189 VAL A O 1
ATOM 1495 N N . LEU A 1 190 ? 28.644 12.677 -49.532 1.00 91.12 190 LEU A N 1
ATOM 1496 C CA . LEU A 1 190 ? 27.675 13.653 -49.037 1.00 91.12 190 LEU A CA 1
ATOM 1497 C C . LEU A 1 190 ? 27.088 14.427 -50.219 1.00 91.12 190 LEU A C 1
ATOM 1499 O O . LEU A 1 190 ? 27.787 15.206 -50.857 1.00 91.12 190 LEU A O 1
ATOM 1503 N N . LEU A 1 191 ? 25.795 14.242 -50.487 1.00 90.25 191 LEU A N 1
ATOM 1504 C CA . LEU A 1 191 ? 25.078 14.991 -51.521 1.00 90.25 191 LEU A CA 1
ATOM 1505 C C . LEU A 1 191 ? 24.537 16.303 -50.930 1.00 90.25 191 LEU A C 1
ATOM 1507 O O . LEU A 1 191 ? 23.740 16.273 -49.989 1.00 90.25 191 LEU A O 1
ATOM 1511 N N . VAL A 1 192 ? 24.928 17.451 -51.491 1.00 90.94 192 VAL A N 1
ATOM 1512 C CA . VAL A 1 192 ? 24.539 18.792 -51.011 1.00 90.94 192 VAL A CA 1
ATOM 1513 C C . VAL A 1 192 ? 23.702 19.517 -52.069 1.00 90.94 192 VAL A C 1
ATOM 1515 O O . VAL A 1 192 ? 23.933 19.375 -53.263 1.00 90.94 192 VAL A O 1
ATOM 1518 N N . GLY A 1 193 ? 22.686 20.272 -51.641 1.00 91.19 193 GLY A N 1
ATOM 1519 C CA . GLY A 1 193 ? 21.835 21.075 -52.527 1.00 91.19 193 GLY A CA 1
ATOM 1520 C C . GLY A 1 193 ? 20.491 21.429 -51.890 1.00 91.19 193 GLY A C 1
ATOM 1521 O O . GLY A 1 193 ? 20.103 20.818 -50.890 1.00 91.19 193 GLY A O 1
ATOM 1522 N N . GLY A 1 194 ? 19.752 22.371 -52.483 1.00 92.44 194 GLY A N 1
ATOM 1523 C CA . GLY A 1 194 ? 18.441 22.824 -51.991 1.00 92.44 194 GLY A CA 1
ATOM 1524 C C . GLY A 1 194 ? 17.382 21.710 -51.879 1.00 92.44 194 GLY A C 1
ATOM 1525 O O . GLY A 1 194 ? 17.556 20.620 -52.429 1.00 92.44 194 GLY A O 1
ATOM 1526 N N . PRO A 1 195 ? 16.280 21.910 -51.138 1.00 91.50 195 PRO A N 1
ATOM 1527 C CA . PRO A 1 195 ? 15.210 20.913 -51.053 1.00 91.50 195 PRO A CA 1
ATOM 1528 C C . PRO A 1 195 ? 14.632 20.608 -52.450 1.00 91.50 195 PRO A C 1
ATOM 1530 O O . PRO A 1 195 ? 14.510 21.500 -53.279 1.00 91.50 195 PRO A O 1
ATOM 1533 N N . GLY A 1 196 ? 14.303 19.341 -52.729 1.00 88.06 196 GLY A N 1
ATOM 1534 C CA . GLY A 1 196 ? 13.696 18.929 -54.007 1.00 88.06 196 GLY A CA 1
ATOM 1535 C C . GLY A 1 196 ? 14.658 18.636 -55.170 1.00 88.06 196 GLY A C 1
ATOM 1536 O O . GLY A 1 196 ? 14.209 18.155 -56.201 1.00 88.06 196 GLY A O 1
ATOM 1537 N N . THR A 1 197 ? 15.974 18.813 -55.015 1.00 88.00 197 THR A N 1
ATOM 1538 C CA . THR A 1 197 ? 16.966 18.602 -56.099 1.00 88.00 197 THR A CA 1
ATOM 1539 C C . THR A 1 197 ? 17.339 17.134 -56.377 1.00 88.00 197 THR A C 1
ATOM 1541 O O . THR A 1 197 ? 18.448 16.842 -56.810 1.00 88.00 197 THR A O 1
ATOM 1544 N N . GLY A 1 198 ? 16.476 16.168 -56.052 1.00 88.19 198 GLY A N 1
ATOM 1545 C CA . GLY A 1 198 ? 16.710 14.758 -56.405 1.00 88.19 198 GLY A CA 1
ATOM 1546 C C . GLY A 1 198 ? 17.800 14.004 -55.621 1.00 88.19 198 GLY A C 1
ATOM 1547 O O . GLY A 1 198 ? 18.053 12.847 -55.930 1.00 88.19 198 GLY A O 1
ATOM 1548 N N . LYS A 1 199 ? 18.407 14.569 -54.565 1.00 92.56 199 LYS A N 1
ATOM 1549 C CA . LYS A 1 199 ? 19.466 13.897 -53.763 1.00 92.56 199 LYS A CA 1
ATOM 1550 C C . LYS A 1 199 ? 19.076 12.506 -53.243 1.00 92.56 199 LYS A C 1
ATOM 1552 O O . LYS A 1 199 ? 19.841 11.556 -53.351 1.00 92.56 199 LYS A O 1
ATOM 1557 N N . THR A 1 200 ? 17.872 12.371 -52.683 1.00 88.12 200 THR A N 1
ATOM 1558 C CA . THR A 1 200 ? 17.362 11.077 -52.191 1.00 88.12 200 THR A CA 1
ATOM 1559 C C . THR A 1 200 ? 17.039 10.118 -53.336 1.00 88.12 200 THR A C 1
ATOM 1561 O O . THR A 1 200 ? 17.140 8.910 -53.156 1.00 88.12 200 THR A O 1
ATOM 1564 N N . LEU A 1 201 ? 16.666 10.644 -54.507 1.00 88.25 201 LEU A N 1
ATOM 1565 C CA . LEU A 1 201 ? 16.394 9.849 -55.703 1.00 88.25 201 LEU A CA 1
ATOM 1566 C C . LEU A 1 201 ? 17.699 9.280 -56.284 1.00 88.25 201 LEU A C 1
ATOM 1568 O O . LEU A 1 201 ? 17.770 8.085 -56.536 1.00 88.25 201 LEU A O 1
ATOM 1572 N N . LEU A 1 202 ? 18.754 10.099 -56.371 1.00 88.31 202 LEU A N 1
ATOM 1573 C CA . LEU A 1 202 ? 20.112 9.669 -56.729 1.00 88.31 202 LEU A CA 1
ATOM 1574 C C . LEU A 1 202 ? 20.650 8.600 -55.772 1.00 88.31 202 LEU A C 1
ATOM 1576 O O . LEU A 1 202 ? 21.153 7.577 -56.216 1.00 88.31 202 LEU A O 1
ATOM 1580 N N . ALA A 1 203 ? 20.489 8.788 -54.459 1.00 88.69 203 ALA A N 1
ATOM 1581 C CA . ALA A 1 203 ? 20.924 7.796 -53.475 1.00 88.69 203 ALA A CA 1
ATOM 1582 C C . ALA A 1 203 ? 20.190 6.448 -53.615 1.00 88.69 203 ALA A C 1
ATOM 1584 O O . ALA A 1 203 ? 20.776 5.406 -53.341 1.00 88.69 203 ALA A O 1
ATOM 1585 N N . ARG A 1 204 ? 18.921 6.459 -54.051 1.00 85.44 204 ARG A N 1
ATOM 1586 C CA . ARG A 1 204 ? 18.159 5.237 -54.357 1.00 85.44 204 ARG A CA 1
ATOM 1587 C C . ARG A 1 204 ? 18.584 4.585 -55.670 1.00 85.44 204 ARG A C 1
ATOM 1589 O O . ARG A 1 204 ? 18.493 3.374 -55.757 1.00 85.44 204 ARG A O 1
ATOM 1596 N N . ALA A 1 205 ? 19.032 5.369 -56.651 1.00 85.38 205 ALA A N 1
ATOM 1597 C CA . ALA A 1 205 ? 19.534 4.864 -57.929 1.00 85.38 205 ALA A CA 1
ATOM 1598 C C . ALA A 1 205 ? 20.907 4.174 -57.823 1.00 85.38 205 ALA A C 1
ATOM 1600 O O . ALA A 1 205 ? 21.244 3.351 -58.668 1.00 85.38 205 ALA A O 1
ATOM 1601 N N . VAL A 1 206 ? 21.690 4.528 -56.797 1.00 84.75 206 VAL A N 1
ATOM 1602 C CA . VAL A 1 206 ? 23.000 3.929 -56.481 1.00 84.75 206 VAL A CA 1
ATOM 1603 C C . VAL A 1 206 ? 22.873 2.610 -55.698 1.00 84.75 206 VAL A C 1
ATOM 1605 O O . VAL A 1 206 ? 23.795 1.798 -55.739 1.00 84.75 206 VAL A O 1
ATOM 1608 N N . ALA A 1 207 ? 21.778 2.431 -54.949 1.00 75.56 207 ALA A N 1
ATOM 1609 C CA . ALA A 1 207 ? 21.549 1.305 -54.036 1.00 75.56 207 ALA A CA 1
ATOM 1610 C C . ALA A 1 207 ? 21.143 0.013 -54.763 1.00 75.56 207 ALA A C 1
ATOM 1612 O O . ALA A 1 207 ? 21.585 -1.066 -54.304 1.00 75.56 207 ALA A O 1
#